Protein AF-0000000072284750 (afdb_homodimer)

Structure (mmCIF, N/CA/C/O backbone):
data_AF-0000000072284750-model_v1
#
loop_
_entity.id
_entity.type
_entity.pdbx_description
1 polymer 'BHLH domain-containing protein'
#
loop_
_atom_site.group_PDB
_atom_site.id
_atom_site.type_symbol
_atom_site.label_atom_id
_atom_site.label_alt_id
_atom_site.label_comp_id
_atom_site.label_asym_id
_atom_site.label_entity_id
_atom_site.label_seq_id
_atom_site.pdbx_PDB_ins_code
_atom_site.Cartn_x
_atom_site.Cartn_y
_atom_site.Cartn_z
_atom_site.occupancy
_atom_site.B_iso_or_equiv
_atom_site.auth_seq_id
_atom_site.auth_comp_id
_atom_site.auth_asym_id
_atom_site.auth_atom_id
_atom_site.pdbx_PDB_model_num
ATOM 1 N N . MET A 1 1 ? -7.336 -16.797 96.688 1 31.73 1 MET A N 1
ATOM 2 C CA . MET A 1 1 ? -8.109 -15.836 95.875 1 31.73 1 MET A CA 1
ATOM 3 C C . MET A 1 1 ? -7.344 -15.414 94.625 1 31.73 1 MET A C 1
ATOM 5 O O . MET A 1 1 ? -6.324 -14.727 94.75 1 31.73 1 MET A O 1
ATOM 9 N N . SER A 1 2 ? -7.297 -16.344 93.688 1 34 2 SER A N 1
ATOM 10 C CA . SER A 1 2 ? -6.656 -16.438 92.375 1 34 2 SER A CA 1
ATOM 11 C C . SER A 1 2 ? -7.098 -15.289 91.5 1 34 2 SER A C 1
ATOM 13 O O . SER A 1 2 ? -8.281 -15.141 91.188 1 34 2 SER A O 1
ATOM 15 N N . ALA A 1 3 ? -6.371 -14.133 91.5 1 36.94 3 ALA A N 1
ATOM 16 C CA . ALA A 1 3 ? -6.531 -12.867 90.75 1 36.94 3 ALA A CA 1
ATOM 17 C C . ALA A 1 3 ? -6.598 -13.094 89.25 1 36.94 3 ALA A C 1
ATOM 19 O O . ALA A 1 3 ? -5.758 -13.797 88.688 1 36.94 3 ALA A O 1
ATOM 20 N N . SER A 1 4 ? -7.844 -13.25 88.75 1 39.28 4 SER A N 1
ATOM 21 C CA . SER A 1 4 ? -8.156 -13.445 87.375 1 39.28 4 SER A CA 1
ATOM 22 C C . SER A 1 4 ? -7.57 -12.32 86.5 1 39.28 4 SER A C 1
ATOM 24 O O . SER A 1 4 ? -7.816 -11.141 86.75 1 39.28 4 SER A O 1
ATOM 26 N N . PRO A 1 5 ? -6.387 -12.508 85.938 1 38.78 5 PRO A N 1
ATOM 27 C CA . PRO A 1 5 ? -5.715 -11.492 85.125 1 38.78 5 PRO A CA 1
ATOM 28 C C . PRO A 1 5 ? -6.613 -10.922 84 1 38.78 5 PRO A C 1
ATOM 30 O O . PRO A 1 5 ? -7.543 -11.594 83.562 1 38.78 5 PRO A O 1
ATOM 33 N N . THR A 1 6 ? -7.082 -9.641 84.125 1 34.97 6 THR A N 1
ATOM 34 C CA . THR A 1 6 ? -7.812 -8.797 83.188 1 34.97 6 THR A CA 1
ATOM 35 C C . THR A 1 6 ? -7.219 -8.898 81.75 1 34.97 6 THR A C 1
ATOM 37 O O . THR A 1 6 ? -6.016 -9.125 81.625 1 34.97 6 THR A O 1
ATOM 40 N N . GLY A 1 7 ? -7.957 -9.406 80.75 1 33.53 7 GLY A N 1
ATOM 41 C CA . GLY A 1 7 ? -7.891 -9.609 79.312 1 33.53 7 GLY A CA 1
ATOM 42 C C . GLY A 1 7 ? -7.391 -8.383 78.562 1 33.53 7 GLY A C 1
ATOM 43 O O . GLY A 1 7 ? -7.812 -7.262 78.875 1 33.53 7 GLY A O 1
ATOM 44 N N . GLU A 1 8 ? -6.145 -8.336 78.125 1 38.19 8 GLU A N 1
ATOM 45 C CA . GLU A 1 8 ? -5.406 -7.383 77.312 1 38.19 8 GLU A CA 1
ATOM 46 C C . GLU A 1 8 ? -6.16 -7.059 76 1 38.19 8 GLU A C 1
ATOM 48 O O . GLU A 1 8 ? -6.566 -7.961 75.312 1 38.19 8 GLU A O 1
ATOM 53 N N . SER A 1 9 ? -7.027 -5.992 76 1 34.12 9 SER A N 1
ATOM 54 C CA . SER A 1 9 ? -7.672 -5.406 74.875 1 34.12 9 SER A CA 1
ATOM 55 C C . SER A 1 9 ? -6.676 -5.176 73.75 1 34.12 9 SER A C 1
ATOM 57 O O . SER A 1 9 ? -5.645 -4.527 73.938 1 34.12 9 SER A O 1
ATOM 59 N N . SER A 1 10 ? -6.559 -6.145 72.812 1 36.12 10 SER A N 1
ATOM 60 C CA . SER A 1 10 ? -5.809 -6.047 71.562 1 36.12 10 SER A CA 1
ATOM 61 C C . SER A 1 10 ? -6.258 -4.84 70.75 1 36.12 10 SER A C 1
ATOM 63 O O . SER A 1 10 ? -7.414 -4.766 70.312 1 36.12 10 SER A O 1
ATOM 65 N N . ALA A 1 11 ? -5.844 -3.59 71.062 1 32 11 ALA A N 1
ATOM 66 C CA . ALA A 1 11 ? -6.047 -2.396 70.25 1 32 11 ALA A CA 1
ATOM 67 C C . ALA A 1 11 ? -5.645 -2.652 68.75 1 32 11 ALA A C 1
ATOM 69 O O . ALA A 1 11 ? -4.535 -3.111 68.5 1 32 11 ALA A O 1
ATOM 70 N N . ASN A 1 12 ? -6.578 -3.146 67.938 1 31.44 12 ASN A N 1
ATOM 71 C CA . ASN A 1 12 ? -6.48 -3.223 66.5 1 31.44 12 ASN A CA 1
ATOM 72 C C . ASN A 1 12 ? -6.062 -1.885 65.875 1 31.44 12 ASN A C 1
ATOM 74 O O . ASN A 1 12 ? -6.816 -0.912 65.938 1 31.44 12 ASN A O 1
ATOM 78 N N . ALA A 1 13 ? -4.809 -1.438 66 1 34.22 13 ALA A N 1
ATOM 79 C CA . ALA A 1 13 ? -4.273 -0.274 65.25 1 34.22 13 ALA A CA 1
ATOM 80 C C . ALA A 1 13 ? -4.609 -0.327 63.781 1 34.22 13 ALA A C 1
ATOM 82 O O . ALA A 1 13 ? -4.34 -1.328 63.125 1 34.22 13 ALA A O 1
ATOM 83 N N . ASN A 1 14 ? -5.785 0.174 63.344 1 32.03 14 ASN A N 1
ATOM 84 C CA . ASN A 1 14 ? -6.078 0.475 61.938 1 32.03 14 ASN A CA 1
ATOM 85 C C . ASN A 1 14 ? -4.863 1.058 61.25 1 32.03 14 ASN A C 1
ATOM 87 O O . ASN A 1 14 ? -4.316 2.076 61.656 1 32.03 14 ASN A O 1
ATOM 91 N N . SER A 1 15 ? -3.977 0.26 60.594 1 41.53 15 SER A N 1
ATOM 92 C CA . SER A 1 15 ? -2.908 0.586 59.656 1 41.53 15 SER A CA 1
ATOM 93 C C . SER A 1 15 ? -3.363 1.63 58.625 1 41.53 15 SER A C 1
ATOM 95 O O . SER A 1 15 ? -4.297 1.391 57.875 1 41.53 15 SER A O 1
ATOM 97 N N . ALA A 1 16 ? -3.404 2.916 59 1 36.72 16 ALA A N 1
ATOM 98 C CA . ALA A 1 16 ? -3.514 3.998 58.031 1 36.72 16 ALA A CA 1
ATOM 99 C C . ALA A 1 16 ? -2.715 3.68 56.75 1 36.72 16 ALA A C 1
ATOM 101 O O . ALA A 1 16 ? -1.545 3.301 56.844 1 36.72 16 ALA A O 1
ATOM 102 N N . ASN A 1 17 ? -3.299 3.057 55.75 1 37.81 17 ASN A N 1
ATOM 103 C CA . ASN A 1 17 ? -2.779 2.977 54.375 1 37.81 17 ASN A CA 1
ATOM 104 C C . ASN A 1 17 ? -1.985 4.227 54 1 37.81 17 ASN A C 1
ATOM 106 O O . ASN A 1 17 ? -2.523 5.336 54.031 1 37.81 17 ASN A O 1
ATOM 110 N N . GLY A 1 18 ? -0.825 4.441 54.438 1 38.88 18 GLY A N 1
ATOM 111 C CA . GLY A 1 18 ? 0.114 5.449 53.969 1 38.88 18 GLY A CA 1
ATOM 112 C C . GLY A 1 18 ? -0.002 5.73 52.469 1 38.88 18 GLY A C 1
ATOM 113 O O . GLY A 1 18 ? 0.252 4.852 51.656 1 38.88 18 GLY A O 1
ATOM 114 N N . ILE A 1 19 ? -1.034 6.461 52 1 45.53 19 ILE A N 1
ATOM 115 C CA . ILE A 1 19 ? -0.92 7.039 50.656 1 45.53 19 ILE A CA 1
ATOM 116 C C . ILE A 1 19 ? 0.529 7.438 50.406 1 45.53 19 ILE A C 1
ATOM 118 O O . ILE A 1 19 ? 1.104 8.242 51.125 1 45.53 19 ILE A O 1
ATOM 122 N N . ASN A 1 20 ? 1.396 6.48 50.188 1 48.91 20 ASN A N 1
ATOM 123 C CA . ASN A 1 20 ? 2.729 6.801 49.688 1 48.91 20 ASN A CA 1
ATOM 124 C C . ASN A 1 20 ? 2.705 8.016 48.75 1 48.91 20 ASN A C 1
ATOM 126 O O . ASN A 1 20 ? 2.092 7.973 47.688 1 48.91 20 ASN A O 1
ATOM 130 N N . PRO A 1 21 ? 2.676 9.164 49.25 1 51.12 21 PRO A N 1
ATOM 131 C CA . PRO A 1 21 ? 2.754 10.375 48.406 1 51.12 21 PRO A CA 1
ATOM 132 C C . PRO A 1 21 ? 3.652 10.195 47.188 1 51.12 21 PRO A C 1
ATOM 134 O O . PRO A 1 21 ? 3.754 11.102 46.375 1 51.12 21 PRO A O 1
ATOM 137 N N . ALA A 1 22 ? 4.602 9.195 47.25 1 52.03 22 ALA A N 1
ATOM 138 C CA . ALA A 1 22 ? 5.602 9.055 46.188 1 52.03 22 ALA A CA 1
ATOM 139 C C . ALA A 1 22 ? 4.938 8.805 44.844 1 52.03 22 ALA A C 1
ATOM 141 O O . ALA A 1 22 ? 5.555 9.008 43.812 1 52.03 22 ALA A O 1
ATOM 142 N N . ASP A 1 23 ? 3.969 7.934 44.875 1 55.25 23 ASP A N 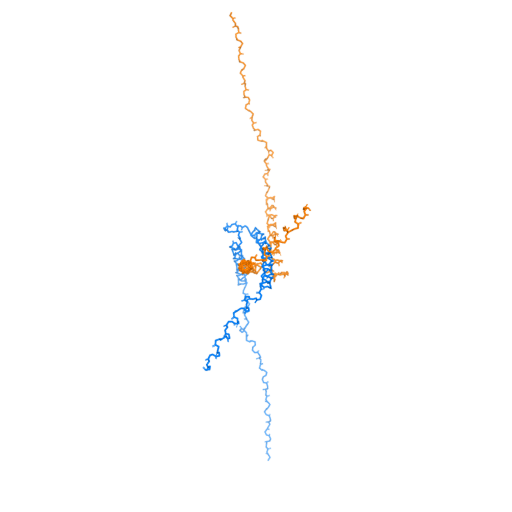1
ATOM 143 C CA . ASP A 1 23 ? 3.438 7.637 43.562 1 55.25 23 ASP A CA 1
ATOM 144 C C . ASP A 1 23 ? 2.752 8.859 42.969 1 55.25 23 ASP A C 1
ATOM 146 O O . ASP A 1 23 ? 1.998 8.742 42 1 55.25 23 ASP A O 1
ATOM 150 N N . GLU A 1 24 ? 2.557 9.883 43.75 1 58.22 24 GLU A N 1
ATOM 151 C CA . GLU A 1 24 ? 1.893 11.078 43.25 1 58.22 24 GLU A CA 1
ATOM 152 C C . GLU A 1 24 ? 2.773 11.812 42.25 1 58.22 24 GLU A C 1
ATOM 154 O O . GLU A 1 24 ? 3.787 12.406 42.594 1 58.22 24 GLU A O 1
ATOM 159 N N . LYS A 1 25 ? 2.967 11.289 41.094 1 66.88 25 LYS A N 1
ATOM 160 C CA . LYS A 1 25 ? 3.736 12.008 40.094 1 66.88 25 LYS A CA 1
ATOM 161 C C . LYS A 1 25 ? 3.43 13.5 40.125 1 66.88 25 LYS A C 1
ATOM 163 O O . LYS A 1 25 ? 2.266 13.906 40.062 1 66.88 25 LYS A O 1
ATOM 168 N N . PRO A 1 26 ? 4.293 14.25 40.719 1 72.19 26 PRO A N 1
ATOM 169 C CA . PRO A 1 26 ? 4.039 15.695 40.75 1 72.19 26 PRO A CA 1
ATOM 170 C C . PRO A 1 26 ? 3.369 16.188 39.469 1 72.19 26 PRO A C 1
ATOM 172 O O . PRO A 1 26 ? 3.604 15.633 38.375 1 72.19 26 PRO A O 1
ATOM 175 N N . ARG A 1 27 ? 2.254 16.938 39.594 1 82.81 27 ARG A N 1
ATOM 176 C CA . ARG A 1 27 ? 1.572 17.562 38.469 1 82.81 27 ARG A CA 1
ATOM 177 C C . ARG A 1 27 ? 2.557 18.328 37.594 1 82.81 27 ARG A C 1
ATOM 179 O O . ARG A 1 27 ? 3.49 18.953 38.094 1 82.81 27 ARG A O 1
ATOM 186 N N . LEU A 1 28 ? 2.645 18.125 36.375 1 87.56 28 LEU A N 1
ATOM 187 C CA . LEU A 1 28 ? 3.51 18.797 35.438 1 87.56 28 LEU A CA 1
ATOM 188 C C . LEU A 1 28 ? 3.281 20.312 35.469 1 87.56 28 LEU A C 1
ATOM 190 O O . LEU A 1 28 ? 2.152 20.766 35.656 1 87.56 28 LEU A O 1
ATOM 194 N N . SER A 1 29 ? 4.324 20.984 35.531 1 92.88 29 SER A N 1
ATOM 195 C CA . SER A 1 29 ? 4.215 22.438 35.344 1 92.88 29 SER A CA 1
ATOM 196 C C . SER A 1 29 ? 3.678 22.797 33.969 1 92.88 29 SER A C 1
ATOM 198 O O . SER A 1 29 ? 3.639 21.938 33.062 1 92.88 29 SER A O 1
ATOM 200 N N . GLU A 1 30 ? 3.219 24.016 33.781 1 93.31 30 GLU A N 1
ATOM 201 C CA . GLU A 1 30 ? 2.725 24.469 32.469 1 93.31 30 GLU A CA 1
ATOM 202 C C . GLU A 1 30 ? 3.812 24.375 31.406 1 93.31 30 GLU A C 1
ATOM 204 O O . GLU A 1 30 ? 3.535 24.031 30.266 1 93.31 30 GLU A O 1
ATOM 209 N N . HIS A 1 31 ? 5.02 24.812 31.859 1 95.62 31 HIS A N 1
ATOM 210 C CA . HIS A 1 31 ? 6.145 24.734 30.922 1 95.62 31 HIS A CA 1
ATOM 211 C C . HIS A 1 31 ? 6.418 23.297 30.5 1 95.62 31 HIS A C 1
ATOM 213 O O . HIS A 1 31 ? 6.668 23.031 29.328 1 95.62 31 HIS A O 1
ATOM 219 N N . GLU A 1 32 ? 6.305 22.391 31.359 1 95.88 32 GLU A N 1
ATOM 220 C CA . GLU A 1 32 ? 6.527 20.969 31.062 1 95.88 32 GLU A CA 1
ATOM 221 C C . GLU A 1 32 ? 5.434 20.422 30.156 1 95.88 32 GLU A C 1
ATOM 223 O O . GLU A 1 32 ? 5.707 19.609 29.266 1 95.88 32 GLU A O 1
ATOM 228 N N . LYS A 1 33 ? 4.258 20.844 30.406 1 96.25 33 LYS A N 1
ATOM 229 C CA . LYS A 1 33 ? 3.137 20.391 29.578 1 96.25 33 LYS A CA 1
ATOM 230 C C . LYS A 1 33 ? 3.299 20.828 28.125 1 96.25 33 LYS A C 1
ATOM 232 O O . LYS A 1 33 ? 3.09 20.031 27.219 1 96.25 33 LYS A O 1
ATOM 237 N N . LYS A 1 34 ? 3.66 22.141 28 1 96.88 34 LYS A N 1
ATOM 238 C CA . LYS A 1 34 ? 3.867 22.672 26.656 1 96.88 34 LYS A CA 1
ATOM 239 C C . LYS A 1 34 ? 4.996 21.938 25.953 1 96.88 34 LYS A C 1
ATOM 241 O O . LYS A 1 34 ? 4.852 21.562 24.781 1 96.88 34 LYS A O 1
ATOM 246 N N . ALA A 1 35 ? 6.074 21.766 26.641 1 97.12 35 ALA A N 1
ATOM 247 C CA . ALA A 1 35 ? 7.223 21.062 26.062 1 97.12 35 ALA A CA 1
ATOM 248 C C . ALA A 1 35 ? 6.852 19.641 25.656 1 97.12 35 ALA A C 1
ATOM 250 O O . ALA A 1 35 ? 7.285 19.156 24.609 1 97.12 35 ALA A O 1
ATOM 251 N N . ASN A 1 36 ? 6.066 18.984 26.422 1 97.38 36 ASN A N 1
ATOM 252 C CA . ASN A 1 36 ? 5.613 17.625 26.125 1 97.38 36 ASN A CA 1
ATOM 253 C C . ASN A 1 36 ? 4.73 17.594 24.875 1 97.38 36 ASN A C 1
ATOM 255 O O . ASN A 1 36 ? 4.852 16.688 24.062 1 97.38 36 ASN A O 1
ATOM 259 N N . HIS A 1 37 ? 3.85 18.531 24.719 1 97.62 37 HIS A N 1
ATOM 260 C CA . HIS A 1 37 ? 2.971 18.609 23.562 1 97.62 37 HIS A CA 1
ATOM 261 C C . HIS A 1 37 ? 3.77 18.766 22.281 1 97.62 37 HIS A C 1
ATOM 263 O O . HIS A 1 37 ? 3.535 18.062 21.297 1 97.62 37 HIS A O 1
ATOM 269 N N . ILE A 1 38 ? 4.715 19.641 22.328 1 98.25 38 ILE A N 1
ATOM 270 C CA . ILE A 1 38 ? 5.535 19.922 21.156 1 98.25 38 ILE A CA 1
ATOM 271 C C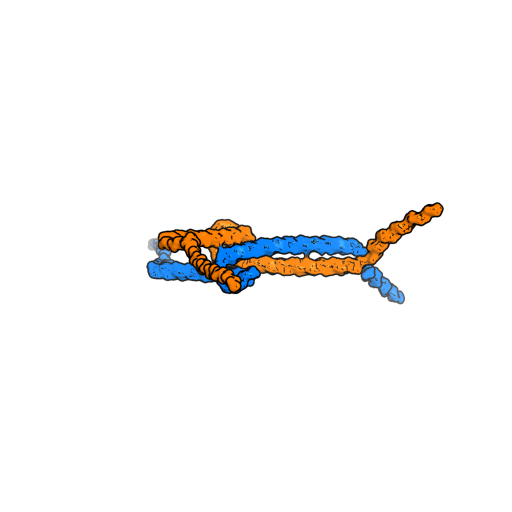 . ILE A 1 38 ? 6.32 18.672 20.766 1 98.25 38 ILE A C 1
ATOM 273 O O . ILE A 1 38 ? 6.371 18.297 19.594 1 98.25 38 ILE A O 1
ATOM 277 N N . ALA A 1 39 ? 6.898 18.094 21.781 1 98.19 39 ALA A N 1
ATOM 278 C CA . ALA A 1 39 ? 7.691 16.891 21.531 1 98.19 39 ALA A CA 1
ATOM 279 C C . ALA A 1 39 ? 6.836 15.789 20.922 1 98.19 39 ALA A C 1
ATOM 281 O O . ALA A 1 39 ? 7.285 15.078 20.031 1 98.19 39 ALA A O 1
ATOM 282 N N . SER A 1 40 ? 5.66 15.625 21.453 1 98.06 40 SER A N 1
ATOM 283 C CA . SER A 1 40 ? 4.746 14.602 20.938 1 98.06 40 SER A CA 1
ATOM 284 C C . SER A 1 40 ? 4.363 14.867 19.5 1 98.06 40 SER A C 1
ATOM 286 O O . SER A 1 40 ? 4.301 13.938 18.688 1 98.06 40 SER A O 1
ATOM 288 N N . GLU A 1 41 ? 4.176 16.062 19.172 1 97.31 41 GLU A N 1
ATOM 289 C CA . GLU A 1 41 ? 3.807 16.422 17.812 1 97.31 41 GLU A CA 1
ATOM 290 C C . GLU A 1 41 ? 4.973 16.219 16.844 1 97.31 41 GLU A C 1
ATOM 292 O O . GLU A 1 41 ? 4.781 15.758 15.719 1 97.31 41 GLU A O 1
ATOM 297 N N . GLN A 1 42 ? 6.086 16.625 17.328 1 98 42 GLN A N 1
ATOM 298 C CA . GLN A 1 42 ? 7.273 16.406 16.516 1 98 42 GLN A CA 1
ATOM 299 C C . GLN A 1 42 ? 7.48 14.922 16.234 1 98 42 GLN A C 1
ATOM 301 O O . GLN A 1 42 ? 7.836 14.531 15.117 1 98 42 GLN A O 1
ATOM 306 N N . LYS A 1 43 ? 7.27 14.117 17.234 1 97.94 43 LYS A N 1
ATOM 307 C CA . LYS A 1 43 ? 7.387 12.672 17.078 1 97.94 43 LYS A CA 1
ATOM 308 C C . LYS A 1 43 ? 6.355 12.141 16.094 1 97.94 43 LYS A C 1
ATOM 310 O O . LYS A 1 43 ? 6.664 11.281 15.258 1 97.94 43 LYS A O 1
ATOM 315 N N . ARG A 1 44 ? 5.184 12.578 16.219 1 96.81 44 ARG A N 1
ATOM 316 C CA . ARG A 1 44 ? 4.117 12.18 15.305 1 96.81 44 ARG A CA 1
ATOM 317 C C . ARG A 1 44 ? 4.457 12.555 13.867 1 96.81 44 ARG A C 1
ATOM 319 O O . ARG A 1 44 ? 4.305 11.742 12.953 1 96.81 44 ARG A O 1
ATOM 326 N N . ARG A 1 45 ? 4.953 13.758 13.609 1 97.94 45 ARG A N 1
ATOM 327 C CA . ARG A 1 45 ? 5.32 14.234 12.273 1 97.94 45 ARG A CA 1
ATOM 328 C C . ARG A 1 45 ? 6.457 13.398 11.688 1 97.94 45 ARG A C 1
ATOM 330 O O . ARG A 1 45 ? 6.457 13.094 10.5 1 97.94 45 ARG A O 1
ATOM 337 N N . LEU A 1 46 ? 7.367 13.102 12.57 1 98 46 LEU A N 1
ATOM 338 C CA . LEU A 1 46 ? 8.492 12.281 12.133 1 98 46 LEU A CA 1
ATOM 339 C C . LEU A 1 46 ? 8.023 10.891 11.703 1 98 46 LEU A C 1
ATOM 341 O O . LEU A 1 46 ? 8.453 10.375 10.672 1 98 46 LEU A O 1
ATOM 345 N N . ALA A 1 47 ? 7.117 10.289 12.484 1 98.06 47 ALA A N 1
ATOM 346 C CA . ALA A 1 47 ? 6.586 8.969 12.164 1 98.06 47 ALA A CA 1
ATOM 347 C C . ALA A 1 47 ? 5.836 8.992 10.828 1 98.06 47 ALA A C 1
ATOM 349 O O . ALA A 1 47 ? 5.945 8.055 10.039 1 98.06 47 ALA A O 1
ATOM 350 N N . ILE A 1 48 ? 5.113 9.945 10.617 1 98.19 48 ILE A N 1
ATOM 351 C CA . ILE A 1 48 ? 4.352 10.102 9.391 1 98.19 48 ILE A CA 1
ATOM 352 C C . ILE A 1 48 ? 5.309 10.25 8.203 1 98.19 48 ILE A C 1
ATOM 354 O O . ILE A 1 48 ? 5.137 9.594 7.176 1 98.19 48 ILE A O 1
ATOM 358 N N . ARG A 1 49 ? 6.309 11.109 8.406 1 96.88 49 ARG A N 1
ATOM 359 C CA . ARG A 1 49 ? 7.309 11.281 7.359 1 96.88 49 ARG A CA 1
ATOM 360 C C . ARG A 1 49 ? 7.977 9.961 7.012 1 96.88 49 ARG A C 1
ATOM 362 O O . ARG A 1 49 ? 8.141 9.633 5.832 1 96.88 49 ARG A O 1
ATOM 369 N N . GLU A 1 50 ? 8.312 9.266 7.977 1 97.12 50 GLU A N 1
ATOM 370 C CA . GLU A 1 50 ? 8.938 7.961 7.766 1 97.12 50 GLU A CA 1
ATOM 371 C C . GLU A 1 50 ? 8.008 7.02 7.008 1 97.12 50 GLU A C 1
ATOM 373 O O . GLU A 1 50 ? 8.453 6.258 6.148 1 97.12 50 GLU A O 1
ATOM 378 N N . GLY A 1 51 ? 6.758 7.066 7.363 1 97.75 51 GLY A N 1
ATOM 379 C CA . GLY A 1 51 ? 5.781 6.266 6.648 1 97.75 51 GLY A CA 1
ATOM 380 C C . GLY A 1 51 ? 5.715 6.586 5.168 1 97.75 51 GLY A C 1
ATOM 381 O O . GLY A 1 51 ? 5.734 5.68 4.328 1 97.75 51 GLY A O 1
ATOM 382 N N . PHE A 1 52 ? 5.785 7.789 4.871 1 97.44 52 PHE A N 1
ATOM 383 C CA . PHE A 1 52 ? 5.75 8.203 3.475 1 97.44 52 PHE A CA 1
ATOM 384 C C . PHE A 1 52 ? 7.035 7.809 2.76 1 97.44 52 PHE A C 1
ATOM 386 O O . PHE A 1 52 ? 7.012 7.41 1.595 1 97.44 52 PHE A O 1
ATOM 393 N N . ASP A 1 53 ? 8.102 7.941 3.408 1 96.75 53 ASP A N 1
ATOM 394 C CA . ASP A 1 53 ? 9.383 7.547 2.822 1 96.75 53 ASP A CA 1
ATOM 395 C C . ASP A 1 53 ? 9.391 6.059 2.479 1 96.75 53 ASP A C 1
ATOM 397 O O . ASP A 1 53 ? 9.844 5.672 1.4 1 96.75 53 ASP A O 1
ATOM 401 N N . ARG A 1 54 ? 8.891 5.297 3.34 1 97.06 54 ARG A N 1
ATOM 402 C CA . ARG A 1 54 ? 8.844 3.857 3.105 1 97.06 54 ARG A CA 1
ATOM 403 C C . ARG A 1 54 ? 7.918 3.52 1.943 1 97.06 54 ARG A C 1
ATOM 405 O O . ARG A 1 54 ? 8.234 2.654 1.123 1 97.06 54 ARG A O 1
ATOM 412 N N . LEU A 1 55 ? 6.812 4.234 1.894 1 97.5 55 LEU A N 1
ATOM 413 C CA . LEU A 1 55 ? 5.914 4.027 0.764 1 97.5 55 LEU A CA 1
ATOM 414 C C . LEU A 1 55 ? 6.598 4.391 -0.55 1 97.5 55 LEU A C 1
ATOM 416 O O . LEU A 1 55 ? 6.457 3.68 -1.547 1 97.5 55 LEU A O 1
ATOM 420 N N . ALA A 1 56 ? 7.336 5.445 -0.5 1 96.31 56 ALA A N 1
ATOM 421 C CA . ALA A 1 56 ? 8.008 5.91 -1.71 1 96.31 56 ALA A CA 1
ATOM 422 C C . ALA A 1 56 ? 9.07 4.91 -2.17 1 96.31 56 ALA A C 1
ATOM 424 O O . ALA A 1 56 ? 9.352 4.805 -3.365 1 96.31 56 ALA A O 1
ATOM 425 N N . GLU A 1 57 ? 9.578 4.145 -1.28 1 95 57 GLU A N 1
ATOM 426 C CA . GLU A 1 57 ? 10.57 3.123 -1.602 1 95 57 GLU A CA 1
ATOM 427 C C . GLU A 1 57 ? 9.914 1.885 -2.201 1 95 57 GLU A C 1
ATOM 429 O O . GLU A 1 57 ? 10.516 1.194 -3.027 1 95 57 GLU A O 1
ATOM 434 N N . LEU A 1 58 ? 8.727 1.636 -1.79 1 96 58 LEU A N 1
ATOM 435 C CA . LEU A 1 58 ? 8.07 0.381 -2.141 1 96 58 LEU A CA 1
ATOM 436 C C . LEU A 1 58 ? 7.27 0.527 -3.43 1 96 58 LEU A C 1
ATOM 438 O O . LEU A 1 58 ? 7.121 -0.435 -4.188 1 96 58 LEU A O 1
ATOM 442 N N . VAL A 1 59 ? 6.77 1.742 -3.611 1 96.88 59 VAL A N 1
ATOM 443 C CA . VAL A 1 59 ? 5.855 1.947 -4.73 1 96.88 59 VAL A CA 1
ATOM 444 C C . VAL A 1 59 ? 6.637 2.408 -5.957 1 96.88 59 VAL A C 1
ATOM 446 O O . VAL A 1 59 ? 7.305 3.445 -5.926 1 96.88 59 VAL A O 1
ATOM 449 N N . PRO A 1 60 ? 6.484 1.589 -6.965 1 95.38 60 PRO A N 1
ATOM 450 C CA . PRO A 1 60 ? 7.203 1.968 -8.18 1 95.38 60 PRO A CA 1
ATOM 451 C C . PRO A 1 60 ? 6.793 3.342 -8.711 1 95.38 60 PRO A C 1
ATOM 453 O O . PRO A 1 60 ? 5.609 3.68 -8.703 1 95.38 60 PRO A O 1
ATOM 456 N N . GLY A 1 61 ? 7.719 4.062 -9.109 1 92.88 61 GLY A N 1
ATOM 457 C CA . GLY A 1 61 ? 7.461 5.367 -9.695 1 92.88 61 GLY A CA 1
ATOM 458 C C . GLY A 1 61 ? 7.496 6.492 -8.68 1 92.88 61 GLY A C 1
ATOM 459 O O . GLY A 1 61 ? 7.332 7.664 -9.031 1 92.88 61 GLY A O 1
ATOM 460 N N . LEU A 1 62 ? 7.594 6.141 -7.5 1 95 62 LEU A N 1
ATOM 461 C CA . LEU A 1 62 ? 7.566 7.156 -6.453 1 95 62 LEU A CA 1
ATOM 462 C C . LEU A 1 62 ? 8.977 7.426 -5.926 1 95 62 LEU A C 1
ATOM 464 O O . LEU A 1 62 ? 9.164 8.305 -5.082 1 95 62 LEU A O 1
ATOM 468 N N . GLU A 1 63 ? 9.789 6.652 -6.625 1 84.38 63 GLU A N 1
ATOM 469 C CA . GLU A 1 63 ? 11.164 6.809 -6.141 1 84.38 63 GLU A CA 1
ATOM 470 C C . GLU A 1 63 ? 11.656 8.234 -6.344 1 84.38 63 GLU A C 1
ATOM 472 O O . GLU A 1 63 ? 11.312 8.883 -7.336 1 84.38 63 GLU A O 1
ATOM 477 N N . GLY A 1 64 ? 12.367 8.648 -5.562 1 74.25 64 GLY A N 1
ATOM 478 C CA . GLY A 1 64 ? 12.938 9.984 -5.645 1 74.25 64 GLY A CA 1
ATOM 479 C C . GLY A 1 64 ? 12.258 10.984 -4.727 1 74.25 64 GLY A C 1
ATOM 480 O O . GLY A 1 64 ? 11.188 10.703 -4.184 1 74.25 64 GLY A O 1
ATOM 481 N N . GLN A 1 65 ? 12.961 12.164 -4.422 1 68.62 65 GLN A N 1
ATOM 482 C CA . GLN A 1 65 ? 12.547 13.195 -3.475 1 68.62 65 GLN A CA 1
ATOM 483 C C . GLN A 1 65 ? 11.586 14.188 -4.129 1 68.62 65 GLN A C 1
ATOM 485 O O . GLN A 1 65 ? 11.719 14.5 -5.312 1 68.62 65 GLN A O 1
ATOM 490 N N . GLY A 1 66 ? 10.406 14.477 -3.396 1 76.31 66 GLY A N 1
ATOM 491 C CA . GLY A 1 66 ? 9.703 15.703 -3.77 1 76.31 66 GLY A CA 1
ATOM 492 C C . GLY A 1 66 ? 8.297 15.453 -4.27 1 76.31 66 GLY A C 1
ATOM 493 O O . GLY A 1 66 ? 7.766 16.234 -5.055 1 76.31 66 GLY A O 1
ATOM 494 N N . ARG A 1 67 ? 7.738 14.328 -3.908 1 86.19 67 ARG A N 1
ATOM 495 C CA . ARG A 1 67 ? 6.324 14.188 -4.25 1 86.19 67 ARG A CA 1
ATOM 496 C C . ARG A 1 67 ? 5.434 14.609 -3.09 1 86.19 67 ARG A C 1
ATOM 498 O O . ARG A 1 67 ? 5.809 14.453 -1.925 1 86.19 67 ARG A O 1
ATOM 505 N N . SER A 1 68 ? 4.324 15.156 -3.543 1 94.81 68 SER A N 1
ATOM 506 C CA . SER A 1 68 ? 3.387 15.555 -2.498 1 94.81 68 SER A CA 1
ATOM 507 C C . SER A 1 68 ? 2.775 14.344 -1.812 1 94.81 68 SER A C 1
ATOM 509 O O . SER A 1 68 ? 2.699 13.258 -2.402 1 94.81 68 SER A O 1
ATOM 511 N N . GLU A 1 69 ? 2.338 14.5 -0.692 1 96.81 69 GLU A N 1
ATOM 512 C CA . GLU A 1 69 ? 1.692 13.461 0.108 1 96.81 69 GLU A CA 1
ATOM 513 C C . GLU A 1 69 ? 0.452 12.914 -0.593 1 96.81 69 GLU A C 1
ATOM 515 O O . GLU A 1 69 ? 0.217 11.711 -0.597 1 96.81 69 GLU A O 1
ATOM 520 N N . SER A 1 70 ? -0.309 13.82 -1.136 1 96.88 70 SER A N 1
ATOM 521 C CA . SER A 1 70 ? -1.534 13.398 -1.809 1 96.88 70 SER A CA 1
ATOM 522 C C . SER A 1 70 ? -1.229 12.5 -3.002 1 96.88 70 SER A C 1
ATOM 524 O O . SER A 1 70 ? -1.921 11.508 -3.232 1 96.88 70 SER A O 1
ATOM 526 N N . VAL A 1 71 ? -0.2 12.828 -3.721 1 96 71 VAL A N 1
ATOM 527 C CA . VAL A 1 71 ? 0.202 12.047 -4.887 1 96 71 VAL A CA 1
ATOM 528 C C . VAL A 1 71 ? 0.702 10.672 -4.441 1 96 71 VAL A C 1
ATOM 530 O O . VAL A 1 71 ? 0.34 9.656 -5.031 1 96 71 VAL A O 1
ATOM 533 N N . VAL A 1 72 ? 1.487 10.617 -3.393 1 97.88 72 VAL A N 1
ATOM 534 C CA . VAL A 1 72 ? 2.014 9.359 -2.875 1 97.88 72 VAL A CA 1
ATOM 535 C C . VAL A 1 72 ? 0.862 8.461 -2.438 1 97.88 72 VAL A C 1
ATOM 537 O O . VAL A 1 72 ? 0.839 7.27 -2.762 1 97.88 72 VAL A O 1
ATOM 540 N N . LEU A 1 73 ? -0.058 9.047 -1.771 1 98.25 73 LEU A N 1
ATOM 541 C CA . LEU A 1 73 ? -1.21 8.281 -1.308 1 98.25 73 LEU A CA 1
ATOM 542 C C . LEU A 1 73 ? -2.004 7.727 -2.486 1 98.25 73 LEU A C 1
ATOM 544 O O . LEU A 1 73 ? -2.359 6.547 -2.5 1 98.25 73 LEU A O 1
ATOM 548 N N . LYS A 1 74 ? -2.25 8.555 -3.453 1 97.81 74 LYS A N 1
ATOM 549 C CA . LYS A 1 74 ? -3.016 8.125 -4.617 1 97.81 74 LYS A CA 1
ATOM 550 C C . LYS A 1 74 ? -2.301 6.996 -5.359 1 97.81 74 LYS A C 1
ATOM 552 O O . LYS A 1 74 ? -2.914 5.984 -5.699 1 97.81 74 LYS A O 1
ATOM 557 N N . LYS A 1 75 ? -1.048 7.184 -5.578 1 98 75 LYS A N 1
ATOM 558 C CA . LYS A 1 75 ? -0.276 6.168 -6.285 1 98 75 LYS A CA 1
ATOM 559 C C . LYS A 1 75 ? -0.2 4.875 -5.473 1 98 75 LYS A C 1
ATOM 561 O O . LYS A 1 75 ? -0.2 3.779 -6.039 1 98 75 LYS A O 1
ATOM 566 N N . THR A 1 76 ? -0.118 5.008 -4.223 1 98.56 76 THR A N 1
ATOM 567 C CA . THR A 1 76 ? -0.087 3.836 -3.357 1 98.56 76 THR A CA 1
ATOM 568 C C . THR A 1 76 ? -1.396 3.057 -3.455 1 98.56 76 THR A C 1
ATOM 570 O O . THR A 1 76 ? -1.386 1.831 -3.59 1 98.56 76 THR A O 1
ATOM 573 N N . VAL A 1 77 ? -2.475 3.729 -3.389 1 98.69 77 VAL A N 1
ATOM 574 C CA . VAL A 1 77 ? -3.785 3.1 -3.518 1 98.69 77 VAL A CA 1
ATOM 575 C C . VAL A 1 77 ? -3.875 2.357 -4.848 1 98.69 77 VAL A C 1
ATOM 577 O O . VAL A 1 77 ? -4.277 1.192 -4.891 1 98.69 77 VAL A O 1
ATOM 580 N N . ASP A 1 78 ? -3.469 2.994 -5.863 1 98.44 78 ASP A N 1
ATOM 581 C CA . ASP A 1 78 ? -3.48 2.383 -7.188 1 98.44 78 ASP A CA 1
ATOM 582 C C . ASP A 1 78 ? -2.596 1.138 -7.227 1 98.44 78 ASP A C 1
ATOM 584 O O . ASP A 1 78 ? -2.986 0.109 -7.781 1 98.44 78 ASP A O 1
ATOM 588 N N . TYR A 1 79 ? -1.464 1.288 -6.672 1 98.31 79 TYR A N 1
ATOM 589 C CA . TYR A 1 79 ? -0.504 0.19 -6.656 1 98.31 79 TYR A CA 1
ATOM 590 C C . TYR A 1 79 ? -1.068 -1.016 -5.914 1 98.31 79 TYR A C 1
ATOM 592 O O . TYR A 1 79 ? -0.946 -2.152 -6.379 1 98.31 79 TYR A O 1
ATOM 600 N N . ILE A 1 80 ? -1.68 -0.789 -4.828 1 98.44 80 ILE A N 1
ATOM 601 C CA . ILE A 1 80 ? -2.256 -1.881 -4.055 1 98.44 80 ILE A CA 1
ATOM 602 C C . ILE A 1 80 ? -3.35 -2.572 -4.867 1 98.44 80 ILE A C 1
ATOM 604 O O . ILE A 1 80 ? -3.42 -3.803 -4.902 1 98.44 80 ILE A O 1
ATOM 608 N N . ARG A 1 81 ? -4.148 -1.802 -5.547 1 98 81 ARG A N 1
ATOM 609 C CA . ARG A 1 81 ? -5.211 -2.377 -6.367 1 98 81 ARG A CA 1
ATOM 610 C C . ARG A 1 81 ? -4.633 -3.24 -7.484 1 98 81 ARG A C 1
ATOM 612 O O . ARG A 1 81 ? -5.129 -4.34 -7.746 1 98 81 ARG A O 1
ATOM 619 N N . ILE A 1 82 ? -3.619 -2.742 -8.094 1 96.75 82 ILE A N 1
ATOM 620 C CA . ILE A 1 82 ? -2.951 -3.496 -9.148 1 96.75 82 ILE A CA 1
ATOM 621 C C . ILE A 1 82 ? -2.379 -4.789 -8.578 1 96.75 82 ILE A C 1
ATOM 623 O O . ILE A 1 82 ? -2.521 -5.859 -9.18 1 96.75 82 ILE A O 1
ATOM 627 N N . GLN A 1 83 ? -1.747 -4.703 -7.484 1 96.38 83 GLN A N 1
ATOM 628 C CA . GLN A 1 83 ? -1.154 -5.875 -6.848 1 96.38 83 GLN A CA 1
ATOM 629 C C . GLN A 1 83 ? -2.217 -6.922 -6.52 1 96.38 83 GLN A C 1
ATOM 631 O O . GLN A 1 83 ? -1.992 -8.117 -6.695 1 96.38 83 GLN A O 1
ATOM 636 N N . LEU A 1 84 ? -3.33 -6.449 -6.043 1 96.31 84 LEU A N 1
ATOM 637 C CA . LEU A 1 84 ? -4.41 -7.367 -5.703 1 96.31 84 LEU A CA 1
ATOM 638 C C . LEU A 1 84 ? -4.93 -8.078 -6.949 1 96.31 84 LEU A C 1
ATOM 640 O O . LEU A 1 84 ? -5.18 -9.289 -6.918 1 96.31 84 LEU A O 1
ATOM 644 N N . GLU A 1 85 ? -5.035 -7.398 -7.973 1 96.25 85 GLU A N 1
ATOM 645 C CA . GLU A 1 85 ? -5.484 -7.992 -9.227 1 96.25 85 GLU A CA 1
ATOM 646 C C . GLU A 1 85 ? -4.461 -8.984 -9.773 1 96.25 85 GLU A C 1
ATOM 648 O O . GLU A 1 85 ? -4.82 -10.07 -10.227 1 96.25 85 GLU A O 1
ATOM 653 N N . GLU A 1 86 ? -3.236 -8.562 -9.688 1 94.19 86 GLU A N 1
ATOM 654 C CA . GLU A 1 86 ? -2.176 -9.453 -10.156 1 94.19 86 GLU A CA 1
ATOM 655 C C . GLU A 1 86 ? -2.131 -10.734 -9.328 1 94.19 86 GLU A C 1
ATOM 657 O O . GLU A 1 86 ? -1.946 -11.828 -9.883 1 94.19 86 GLU A O 1
ATOM 662 N N . ARG A 1 87 ? -2.279 -10.594 -8.117 1 96 87 ARG A N 1
ATOM 663 C CA . ARG A 1 87 ? -2.285 -11.766 -7.25 1 96 87 ARG A CA 1
ATOM 664 C C . ARG A 1 87 ? -3.449 -12.695 -7.59 1 96 87 ARG A C 1
ATOM 666 O O . ARG A 1 87 ? -3.289 -13.914 -7.617 1 96 87 ARG A O 1
ATOM 673 N N . ARG A 1 88 ? -4.547 -12.133 -7.809 1 95.75 88 ARG A N 1
ATOM 674 C CA . ARG A 1 88 ? -5.715 -12.93 -8.172 1 95.75 88 ARG A CA 1
ATOM 675 C C . ARG A 1 88 ? -5.469 -13.703 -9.469 1 95.75 88 ARG A C 1
ATOM 677 O O . ARG A 1 88 ? -5.766 -14.898 -9.547 1 95.75 88 ARG A O 1
ATOM 684 N N . MET A 1 89 ? -4.906 -13.086 -10.422 1 96.06 89 MET A N 1
ATOM 685 C CA . MET A 1 89 ? -4.629 -13.719 -11.703 1 96.06 89 MET A CA 1
ATOM 686 C C . MET A 1 89 ? -3.617 -14.852 -11.547 1 96.06 89 MET A C 1
ATOM 688 O O . MET A 1 89 ? -3.789 -15.93 -12.125 1 96.06 89 MET A O 1
ATOM 692 N N . LEU A 1 90 ? -2.6 -14.609 -10.789 1 96.06 90 LEU A N 1
ATOM 693 C CA . LEU A 1 90 ? -1.57 -15.617 -10.555 1 96.06 90 LEU A CA 1
ATOM 694 C C . LEU A 1 90 ? -2.143 -16.812 -9.812 1 96.06 90 LEU A C 1
ATOM 696 O O . LEU A 1 90 ? -1.79 -17.953 -10.102 1 96.06 90 LEU A O 1
ATOM 700 N N . ALA A 1 91 ? -2.984 -16.531 -8.906 1 96.56 91 ALA A N 1
ATOM 701 C CA . ALA A 1 91 ? -3.617 -17.609 -8.141 1 96.56 91 ALA A CA 1
ATOM 702 C C . ALA A 1 91 ? -4.496 -18.484 -9.039 1 96.56 91 ALA A C 1
ATOM 704 O O . ALA A 1 91 ? -4.484 -19.703 -8.93 1 96.56 91 ALA A O 1
ATOM 705 N N . GLU A 1 92 ? -5.191 -17.875 -9.891 1 96.94 92 GLU A N 1
ATOM 706 C CA . GLU A 1 92 ? -6.023 -18.594 -10.836 1 96.94 92 GLU A CA 1
ATOM 707 C C . GLU A 1 92 ? -5.176 -19.453 -11.781 1 96.94 92 GLU A C 1
ATOM 709 O O . GLU A 1 92 ? -5.523 -20.594 -12.078 1 96.94 92 GLU A O 1
ATOM 714 N N . GLU A 1 93 ? -4.141 -18.875 -12.18 1 95.88 93 GLU A N 1
ATOM 715 C CA . GLU A 1 93 ? -3.223 -19.609 -13.047 1 95.88 93 GLU A CA 1
ATOM 716 C C . GLU A 1 93 ? -2.654 -20.844 -12.344 1 95.88 93 GLU A C 1
ATOM 718 O O . GLU A 1 93 ? -2.633 -21.938 -12.914 1 95.88 93 GLU A O 1
ATOM 723 N N . ALA A 1 94 ? -2.223 -20.656 -11.164 1 96.44 94 ALA A N 1
ATOM 724 C CA . ALA A 1 94 ? -1.657 -21.766 -10.391 1 96.44 94 ALA A CA 1
ATOM 725 C C . ALA A 1 94 ? -2.695 -22.859 -10.156 1 96.44 94 ALA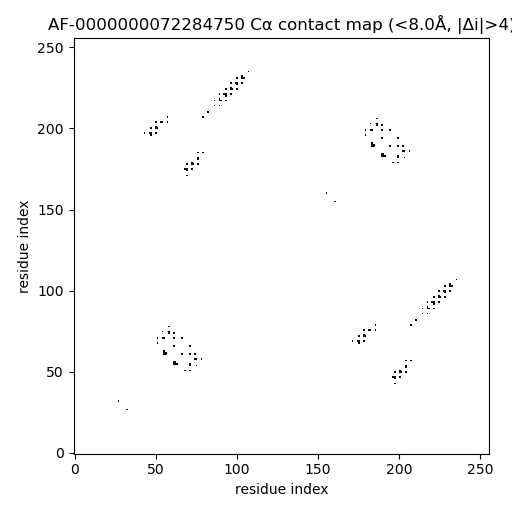 A C 1
ATOM 727 O O . ALA A 1 94 ? -2.387 -24.047 -10.258 1 96.44 94 ALA A O 1
ATOM 728 N N . GLU A 1 95 ? -3.842 -22.391 -9.844 1 96.88 95 GLU A N 1
ATOM 729 C CA . GLU A 1 95 ? -4.922 -23.359 -9.648 1 96.88 95 GLU A CA 1
ATOM 730 C C . GLU A 1 95 ? -5.203 -24.141 -10.93 1 96.88 95 GLU A C 1
ATOM 732 O O . GLU A 1 95 ? -5.375 -25.359 -10.891 1 96.88 95 GLU A O 1
ATOM 737 N N . GLY A 1 96 ? -5.23 -23.5 -12.039 1 97.12 96 GLY A N 1
ATOM 738 C CA . GLY A 1 96 ? -5.445 -24.156 -13.328 1 97.12 96 GLY A CA 1
ATOM 739 C C . GLY A 1 96 ? -4.359 -25.156 -13.672 1 97.12 96 GLY A C 1
ATOM 740 O O . GLY A 1 96 ? -4.652 -26.266 -14.125 1 97.12 96 GLY A O 1
ATOM 741 N N . LEU A 1 97 ? -3.195 -24.781 -13.398 1 96.31 97 LEU A N 1
ATOM 742 C CA . LEU A 1 97 ? -2.072 -25.688 -13.656 1 96.31 97 LEU A CA 1
ATOM 743 C C . LEU A 1 97 ? -2.123 -26.891 -12.734 1 96.31 97 LEU A C 1
ATOM 745 O O . LEU A 1 97 ? -1.772 -28 -13.141 1 96.31 97 LEU A O 1
ATOM 749 N N . GLY A 1 98 ? -2.494 -26.594 -11.562 1 95.81 98 GLY A N 1
ATOM 750 C CA . GLY A 1 98 ? -2.652 -27.688 -10.633 1 95.81 98 GLY A CA 1
ATOM 751 C C . GLY A 1 98 ? -3.668 -28.719 -11.086 1 95.81 98 GLY A C 1
ATOM 752 O O . GLY A 1 98 ? -3.445 -29.922 -10.953 1 95.81 98 GLY A O 1
ATOM 753 N N . VAL A 1 99 ? -4.703 -28.312 -11.648 1 96.38 99 VAL A N 1
ATOM 754 C CA . VAL A 1 99 ? -5.742 -29.188 -12.18 1 96.38 99 VAL A CA 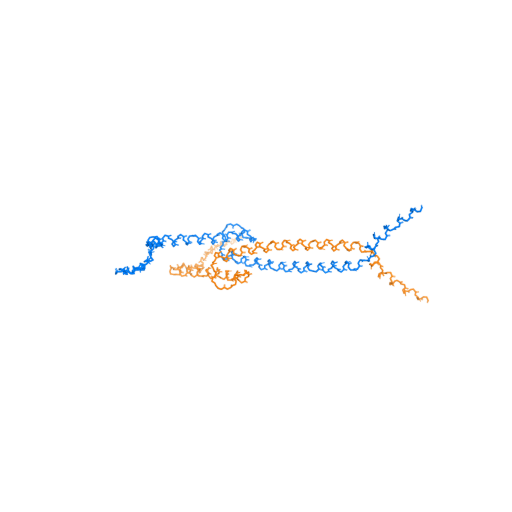1
ATOM 755 C C . VAL A 1 99 ? -5.188 -29.984 -13.359 1 96.38 99 VAL A C 1
ATOM 757 O O . VAL A 1 99 ? -5.406 -31.203 -13.453 1 96.38 99 VAL A O 1
ATOM 760 N N . VAL A 1 100 ? -4.43 -29.344 -14.102 1 94.81 100 VAL A N 1
ATOM 761 C CA . VAL A 1 100 ? -3.846 -29.984 -15.281 1 94.81 100 VAL A CA 1
ATOM 762 C C . VAL A 1 100 ? -2.857 -31.062 -14.844 1 94.81 100 VAL A C 1
ATOM 764 O O . VAL A 1 100 ? -2.834 -32.156 -15.406 1 94.81 100 VAL A O 1
ATOM 767 N N . VAL A 1 101 ? -2.111 -30.719 -13.875 1 94.75 101 VAL A N 1
ATOM 768 C CA . VAL A 1 101 ? -1.139 -31.688 -13.359 1 94.75 101 VAL A CA 1
ATOM 769 C C . VAL A 1 101 ? -1.86 -32.906 -12.828 1 94.75 101 VAL A C 1
ATOM 771 O O . VAL A 1 101 ? -1.457 -34.062 -13.102 1 94.75 101 VAL A O 1
ATOM 774 N N . GLU A 1 102 ? -2.885 -32.75 -12.164 1 94.25 102 GLU A N 1
ATOM 775 C CA . GLU A 1 102 ? -3.648 -33.844 -11.617 1 94.25 102 GLU A CA 1
ATOM 776 C C . GLU A 1 102 ? -4.27 -34.688 -12.727 1 94.25 102 GLU A C 1
ATOM 778 O O . GLU A 1 102 ? -4.277 -35.938 -12.656 1 94.25 102 GLU A O 1
ATOM 783 N N . GLU A 1 103 ? -4.688 -34.125 -13.766 1 92.81 103 GLU A N 1
ATOM 784 C CA . GLU A 1 103 ? -5.281 -34.812 -14.906 1 92.81 103 GLU A CA 1
ATOM 785 C C . GLU A 1 103 ? -4.23 -35.625 -15.672 1 92.81 103 GLU A C 1
ATOM 787 O O . GLU A 1 103 ? -4.461 -36.781 -16.031 1 92.81 103 GLU A O 1
ATOM 792 N N . LEU A 1 104 ? -3.104 -35.094 -15.758 1 91.81 104 LEU A N 1
ATOM 793 C CA . LEU A 1 104 ? -2.031 -35.75 -16.484 1 91.81 104 LEU A CA 1
ATOM 794 C C . LEU A 1 104 ? -1.494 -36.938 -15.688 1 91.81 104 LEU A C 1
ATOM 796 O O . LEU A 1 104 ? -1.143 -37.969 -16.266 1 91.81 104 LEU A O 1
ATOM 800 N N . LYS A 1 105 ? -1.518 -36.812 -14.492 1 90.5 105 LYS A N 1
ATOM 801 C CA . LYS A 1 105 ? -1.065 -37.938 -13.641 1 90.5 105 LYS A CA 1
ATOM 802 C C . LYS A 1 105 ? -2.078 -39.062 -13.633 1 90.5 105 LYS A C 1
ATOM 804 O O . LYS A 1 105 ? -1.699 -40.25 -13.594 1 90.5 105 LYS A O 1
ATOM 809 N N . ARG A 1 106 ? -3.307 -38.75 -13.789 1 90 106 ARG A N 1
ATOM 810 C CA . ARG A 1 106 ? -4.363 -39.75 -13.797 1 90 106 ARG A CA 1
ATOM 811 C C . ARG A 1 106 ? -4.383 -40.5 -15.109 1 90 106 ARG A C 1
ATOM 813 O O . ARG A 1 106 ? -4.672 -41.719 -15.133 1 90 106 ARG A O 1
ATOM 820 N N . GLU A 1 107 ? -4.012 -39.969 -16.188 1 80.62 107 GLU A N 1
ATOM 821 C CA . GLU A 1 107 ? -4.043 -40.594 -17.516 1 80.62 107 GLU A CA 1
ATOM 822 C C . GLU A 1 107 ? -2.734 -41.312 -17.828 1 80.62 107 GLU A C 1
ATOM 824 O O . GLU A 1 107 ? -2.654 -42.062 -18.781 1 80.62 107 GLU A O 1
ATOM 829 N N . ALA A 1 108 ? -1.688 -41.094 -17.172 1 72.31 108 ALA A N 1
ATOM 830 C CA . ALA A 1 108 ? -0.422 -41.781 -17.422 1 72.31 108 ALA A CA 1
ATOM 831 C C . ALA A 1 108 ? -0.523 -43.25 -17.047 1 72.31 108 ALA A C 1
ATOM 833 O O . ALA A 1 108 ? -1.131 -43.625 -16.031 1 72.31 108 ALA A O 1
ATOM 834 N N . PRO A 1 109 ? -0.506 -44.281 -18.062 1 59.31 109 PRO A N 1
ATOM 835 C CA . PRO A 1 109 ? -0.687 -45.719 -17.875 1 59.31 109 PRO A CA 1
ATOM 836 C C . PRO A 1 109 ? -0.026 -46.219 -16.594 1 59.31 109 PRO A C 1
ATOM 838 O O . PRO A 1 109 ? 1.024 -45.719 -16.188 1 59.31 109 PRO A O 1
ATOM 841 N N . GLU A 1 110 ? -0.824 -46.656 -15.641 1 54.34 110 GLU A N 1
ATOM 842 C CA . GLU A 1 110 ? -0.388 -47.375 -14.445 1 54.34 110 GLU A CA 1
ATOM 843 C C . GLU A 1 110 ? 0.868 -48.219 -14.727 1 54.34 110 GLU A C 1
ATOM 845 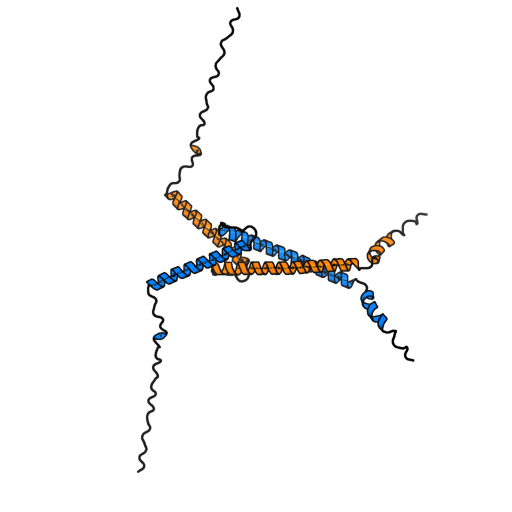O O . GLU A 1 110 ? 1.492 -48.719 -13.797 1 54.34 110 GLU A O 1
ATOM 850 N N . ALA A 1 111 ? 1.158 -48.719 -15.906 1 49.69 111 ALA A N 1
ATOM 851 C CA . ALA A 1 111 ? 2.279 -49.625 -16.172 1 49.69 111 ALA A CA 1
ATOM 852 C C . ALA A 1 111 ? 3.607 -48.969 -15.805 1 49.69 111 ALA A C 1
ATOM 854 O O . ALA A 1 111 ? 4.621 -49.656 -15.641 1 49.69 111 ALA A O 1
ATOM 855 N N . ALA A 1 112 ? 3.689 -47.75 -15.82 1 47.53 112 ALA A N 1
ATOM 856 C CA . ALA A 1 112 ? 5.004 -47.219 -15.477 1 47.53 112 ALA A CA 1
ATOM 857 C C . ALA A 1 112 ? 5.25 -47.281 -13.969 1 47.53 112 ALA A C 1
ATOM 859 O O . ALA A 1 112 ? 6.395 -47.406 -13.523 1 47.53 112 ALA A O 1
ATOM 860 N N . THR A 1 113 ? 4.293 -47.156 -13.195 1 48.56 113 THR A N 1
ATOM 861 C CA . THR A 1 113 ? 4.562 -47.406 -11.781 1 48.56 113 THR A CA 1
ATOM 862 C C . THR A 1 113 ? 4.531 -48.906 -11.484 1 48.56 113 THR A C 1
ATOM 864 O O . THR A 1 113 ? 5.027 -49.344 -10.445 1 48.56 113 THR A O 1
ATOM 867 N N . ALA A 1 114 ? 3.809 -49.688 -12.125 1 45.22 114 ALA A N 1
ATOM 868 C CA . ALA A 1 114 ? 3.713 -51.125 -11.844 1 45.22 114 ALA A CA 1
ATOM 869 C C . ALA A 1 114 ? 4.945 -51.844 -12.352 1 45.22 114 ALA A C 1
ATOM 871 O O . ALA A 1 114 ? 5.172 -53 -11.992 1 45.22 114 ALA A O 1
ATOM 872 N N . GLY A 1 115 ? 5.605 -51.375 -13.281 1 41.72 115 GLY A N 1
ATOM 873 C CA . GLY A 1 115 ? 6.711 -52.156 -13.828 1 41.72 115 GLY A CA 1
ATOM 874 C C . GLY A 1 115 ? 7.891 -52.25 -12.883 1 41.72 115 GLY A C 1
ATOM 875 O O . GLY A 1 115 ? 8.875 -52.938 -13.188 1 41.72 115 GLY A O 1
ATOM 876 N N . LEU A 1 116 ? 8.125 -51.344 -11.984 1 45.47 116 LEU A N 1
ATOM 877 C CA . LEU A 1 116 ? 9.297 -51.438 -11.125 1 45.47 116 LEU A CA 1
ATOM 878 C C . LEU A 1 116 ? 9.109 -52.531 -10.062 1 45.47 116 LEU A C 1
ATOM 880 O O . LEU A 1 116 ? 10.062 -52.906 -9.375 1 45.47 116 LEU A O 1
ATOM 884 N N . ALA A 1 117 ? 7.898 -52.875 -9.68 1 46.66 117 ALA A N 1
ATOM 885 C CA . ALA A 1 117 ? 7.742 -53.844 -8.578 1 46.66 117 ALA A CA 1
ATOM 886 C C . ALA A 1 117 ? 7.91 -55.281 -9.07 1 46.66 117 ALA A C 1
ATOM 888 O O . ALA A 1 117 ? 8.18 -56.188 -8.273 1 46.66 117 ALA A O 1
ATOM 889 N N . SER A 1 118 ? 7.559 -55.562 -10.297 1 50.28 118 SER A N 1
ATOM 890 C CA . SER A 1 118 ? 7.512 -56.969 -10.664 1 50.28 118 SER A CA 1
ATOM 891 C C . SER A 1 118 ? 8.898 -57.5 -10.992 1 50.28 118 SER A C 1
ATOM 893 O O . SER A 1 118 ? 9.07 -58.688 -11.211 1 50.28 118 SER A O 1
ATOM 895 N N . ARG A 1 119 ? 9.891 -56.688 -11.25 1 49.16 119 ARG A N 1
ATOM 896 C CA . ARG A 1 119 ? 11.164 -57.281 -11.672 1 49.16 119 ARG A CA 1
ATOM 897 C C . ARG A 1 119 ? 11.93 -57.844 -10.477 1 49.16 119 ARG A C 1
ATOM 899 O O . ARG A 1 119 ? 12.891 -58.594 -10.656 1 49.16 119 ARG A O 1
ATOM 906 N N . GLY A 1 120 ? 11.539 -57.469 -9.25 1 46.72 120 GLY A N 1
ATOM 907 C CA . GLY A 1 120 ? 12.391 -57.875 -8.141 1 46.72 120 GLY A CA 1
ATOM 908 C C . GLY A 1 120 ? 12.117 -59.281 -7.652 1 46.72 120 GLY A C 1
ATOM 909 O O . GLY A 1 120 ? 12.789 -59.781 -6.742 1 46.72 120 GLY A O 1
ATOM 910 N N . ALA A 1 121 ? 11.031 -59.969 -7.961 1 49.84 121 ALA A N 1
ATOM 911 C CA . ALA A 1 121 ? 10.742 -61.188 -7.219 1 49.84 121 ALA A CA 1
ATOM 912 C C . ALA A 1 121 ? 11.422 -62.406 -7.863 1 49.84 121 ALA A C 1
ATOM 914 O O . ALA A 1 121 ? 11.266 -63.531 -7.395 1 49.84 121 ALA A O 1
ATOM 915 N N . ALA A 1 122 ? 12.039 -62.312 -9.023 1 46.78 122 ALA A N 1
ATOM 916 C CA . ALA A 1 122 ? 12.352 -63.594 -9.656 1 46.78 122 ALA A CA 1
ATOM 917 C C . ALA A 1 122 ? 13.648 -64.188 -9.094 1 46.78 122 ALA A C 1
ATOM 919 O O . ALA A 1 122 ? 14.008 -65.312 -9.406 1 46.78 122 ALA A O 1
ATOM 920 N N . TRP A 1 123 ? 14.484 -63.406 -8.453 1 50.19 123 TRP A N 1
ATOM 921 C CA . TRP A 1 123 ? 15.789 -64 -8.297 1 50.19 123 TRP A CA 1
ATOM 922 C C . TRP A 1 123 ? 15.797 -65 -7.105 1 50.19 123 TRP A C 1
ATOM 924 O O . TRP A 1 123 ? 16.859 -65.438 -6.684 1 50.19 123 TRP A O 1
ATOM 934 N N . GLY A 1 124 ? 14.664 -65.125 -6.402 1 41.94 124 GLY A N 1
ATOM 935 C CA . GLY A 1 124 ? 14.977 -65.812 -5.141 1 41.94 124 GLY A CA 1
ATOM 936 C C . GLY A 1 124 ? 15.164 -67.312 -5.277 1 41.94 124 GLY A C 1
ATOM 937 O O . GLY A 1 124 ? 15.656 -67.938 -4.359 1 41.94 124 GLY A O 1
ATOM 938 N N . ASP A 1 125 ? 14.484 -68 -6.086 1 45.31 125 ASP A N 1
ATOM 939 C CA . ASP A 1 125 ? 14.359 -69.375 -5.652 1 45.31 125 ASP A CA 1
ATOM 940 C C . ASP A 1 125 ? 15.57 -70.25 -6.086 1 45.31 125 ASP A C 1
ATOM 942 O O . ASP A 1 125 ? 15.531 -71.438 -6.055 1 45.31 125 ASP A O 1
ATOM 946 N N . GLY A 1 126 ? 16.75 -69.688 -6.527 1 36.28 126 GLY A N 1
ATOM 947 C CA . GLY A 1 126 ? 17.688 -70.688 -7.02 1 36.28 126 GLY A CA 1
ATOM 948 C C . GLY A 1 126 ? 18.328 -71.5 -5.91 1 36.28 126 GLY A C 1
ATOM 949 O O . GLY A 1 126 ? 19.297 -72.25 -6.145 1 36.28 126 GLY A O 1
ATOM 950 N N . ARG A 1 127 ? 18 -71.25 -4.629 1 39.72 127 ARG A N 1
ATOM 951 C CA . ARG A 1 127 ? 18.828 -72.062 -3.748 1 39.72 127 ARG A CA 1
ATOM 952 C C . ARG A 1 127 ? 18.344 -73.5 -3.688 1 39.72 127 ARG A C 1
ATOM 954 O O . ARG A 1 127 ? 18.875 -74.312 -2.92 1 39.72 127 ARG A O 1
ATOM 961 N N . GLY A 1 128 ? 17.688 -74.062 -4.691 1 26.06 128 GLY A N 1
ATOM 962 C CA . GLY A 1 128 ? 17.828 -75.5 -4.465 1 26.06 128 GLY A CA 1
ATOM 963 C C . GLY A 1 128 ? 19.25 -76 -4.672 1 26.06 128 GLY A C 1
ATOM 964 O O . GLY A 1 128 ? 20.047 -75.375 -5.32 1 26.06 128 GLY A O 1
ATOM 965 N N . MET B 1 1 ? 10.93 59.906 -76.5 1 31.83 1 MET B N 1
ATOM 966 C CA . MET B 1 1 ? 11.445 60.062 -75.125 1 31.83 1 MET B CA 1
ATOM 967 C C . MET B 1 1 ? 10.367 59.719 -74.125 1 31.83 1 MET B C 1
ATOM 969 O O . MET B 1 1 ? 9.359 60.438 -74 1 31.83 1 MET B O 1
ATOM 973 N N . SER B 1 2 ? 10.188 58.406 -73.812 1 32.78 2 SER B N 1
ATOM 974 C CA . SER B 1 2 ? 9.266 57.562 -73.062 1 32.78 2 SER B CA 1
ATOM 975 C C . SER B 1 2 ? 9.297 57.906 -71.625 1 32.78 2 SER B C 1
ATOM 977 O O . SER B 1 2 ? 10.367 57.938 -71 1 32.78 2 SER B O 1
ATOM 979 N N . ALA B 1 3 ? 8.336 58.688 -71 1 36.16 3 ALA B N 1
ATOM 980 C CA . ALA B 1 3 ? 8 59.219 -69.688 1 36.16 3 ALA B CA 1
ATOM 981 C C . ALA B 1 3 ? 7.844 58.094 -68.688 1 36.16 3 ALA B C 1
ATOM 983 O O . ALA B 1 3 ? 6.926 57.281 -68.75 1 36.16 3 ALA B O 1
ATOM 984 N N . SER B 1 4 ? 9 57.469 -68.25 1 39.66 4 SER B N 1
ATOM 985 C CA . SER B 1 4 ? 8.906 56.344 -67.375 1 39.66 4 SER B CA 1
ATOM 986 C C . SER B 1 4 ? 8.297 56.75 -66 1 39.66 4 SER B C 1
ATOM 988 O O . SER B 1 4 ? 8.711 57.75 -65.438 1 39.66 4 SER B O 1
ATOM 990 N N . PRO B 1 5 ? 7.023 56.375 -65.688 1 39.75 5 PRO B N 1
ATOM 991 C CA . PRO B 1 5 ? 6.238 56.688 -64.5 1 39.75 5 PRO B CA 1
ATOM 992 C C . PRO B 1 5 ? 6.973 56.344 -63.219 1 39.75 5 PRO B C 1
ATOM 994 O O . PRO B 1 5 ? 7.883 55.5 -63.219 1 39.75 5 PRO B O 1
ATOM 997 N N . THR B 1 6 ? 7.117 57.312 -62.25 1 34.41 6 THR B N 1
ATOM 998 C CA . THR B 1 6 ? 7.605 57.406 -60.875 1 34.41 6 THR B CA 1
ATOM 999 C C . THR B 1 6 ? 7.008 56.312 -60 1 34.41 6 THR B C 1
ATOM 1001 O O . THR B 1 6 ? 5.836 55.969 -60.156 1 34.41 6 THR B O 1
ATOM 1004 N N . GLY B 1 7 ? 7.766 55.281 -59.531 1 32.91 7 GLY B N 1
ATOM 1005 C CA . GLY B 1 7 ? 7.656 54.125 -58.625 1 32.91 7 GLY B CA 1
ATOM 1006 C C . GLY B 1 7 ? 7.07 54.469 -57.281 1 32.91 7 GLY B C 1
ATOM 1007 O O . GLY B 1 7 ? 7.465 55.438 -56.656 1 32.91 7 GLY B O 1
ATOM 1008 N N . GLU B 1 8 ? 5.789 54.188 -56.969 1 38.25 8 GLU B N 1
ATOM 1009 C CA . GLU B 1 8 ? 4.957 54.281 -55.781 1 38.25 8 GLU B CA 1
ATOM 1010 C C . GLU B 1 8 ? 5.621 53.562 -54.594 1 38.25 8 GLU B C 1
ATOM 1012 O O . GLU B 1 8 ? 6.027 52.406 -54.688 1 38.25 8 GLU B O 1
ATOM 1017 N N . SER B 1 9 ? 6.387 54.281 -53.719 1 33.69 9 SER B N 1
ATOM 1018 C CA . SER B 1 9 ? 6.969 53.875 -52.438 1 33.69 9 SER B CA 1
ATOM 1019 C C . SER B 1 9 ? 5.914 53.25 -51.531 1 33.69 9 SER B C 1
ATOM 1021 O O . SER B 1 9 ? 4.863 53.844 -51.312 1 33.69 9 SER B O 1
ATOM 1023 N N . SER B 1 10 ? 5.809 51.906 -51.5 1 35.84 10 SER B N 1
ATOM 1024 C CA . SER B 1 10 ? 5.016 51.062 -50.594 1 35.84 10 SER B CA 1
ATOM 1025 C C . SER B 1 10 ? 5.352 51.312 -49.125 1 35.84 10 SER B C 1
ATOM 1027 O O . SER B 1 10 ? 6.492 51.125 -48.719 1 35.84 10 SER B O 1
ATOM 1029 N N . ALA B 1 11 ? 4.809 52.344 -48.438 1 31.44 11 ALA B N 1
ATOM 1030 C CA . ALA B 1 11 ? 4.895 52.625 -47 1 31.44 11 ALA B CA 1
ATOM 1031 C C . ALA B 1 11 ? 4.484 51.375 -46.188 1 31.44 11 ALA B C 1
ATOM 1033 O O . ALA B 1 11 ? 3.377 50.875 -46.375 1 31.44 11 ALA B O 1
ATOM 1034 N N . ASN B 1 12 ? 5.398 50.469 -45.844 1 30.8 12 ASN B N 1
ATOM 1035 C CA . ASN B 1 12 ? 5.281 49.344 -44.906 1 30.8 12 ASN B CA 1
ATOM 1036 C C . ASN B 1 12 ? 4.82 49.812 -43.531 1 30.8 12 ASN B C 1
ATOM 1038 O O . ASN B 1 12 ? 5.547 50.531 -42.844 1 30.8 12 ASN B O 1
ATOM 1042 N N . ALA B 1 13 ? 3.562 50.156 -43.281 1 34.06 13 ALA B N 1
ATOM 1043 C CA . ALA B 1 13 ? 2.979 50.438 -41.969 1 34.06 13 ALA B CA 1
ATOM 1044 C C . ALA B 1 13 ? 3.266 49.312 -40.969 1 34.06 13 ALA B C 1
ATOM 1046 O O . ALA B 1 13 ? 2.994 48.156 -41.25 1 34.06 13 ALA B O 1
ATOM 1047 N N . ASN B 1 14 ? 4.363 49.344 -40.219 1 31.38 14 ASN B N 1
ATOM 1048 C CA . ASN B 1 14 ? 4.637 48.531 -39.031 1 31.38 14 ASN B CA 1
ATOM 1049 C C . ASN B 1 14 ? 3.41 48.406 -38.125 1 31.38 14 ASN B C 1
ATOM 1051 O O . ASN B 1 14 ? 2.867 49.406 -37.688 1 31.38 14 ASN B O 1
ATOM 1055 N N . SER B 1 15 ? 2.496 47.406 -38.281 1 41.38 15 SER B N 1
ATOM 1056 C CA . SER B 1 15 ? 1.408 46.906 -37.438 1 41.38 15 SER B CA 1
ATOM 1057 C C . SER B 1 15 ? 1.841 46.844 -36 1 41.38 15 SER B C 1
ATOM 1059 O O . SER B 1 15 ? 2.781 46.125 -35.656 1 41.38 15 SER B O 1
ATOM 1061 N N . ALA B 1 16 ? 1.821 47.906 -35.219 1 37.12 16 ALA B N 1
ATOM 1062 C CA . ALA B 1 16 ? 1.909 47.906 -33.75 1 37.12 16 ALA B CA 1
ATOM 1063 C C . ALA B 1 16 ? 1.132 46.719 -33.188 1 37.12 16 ALA B C 1
ATOM 1065 O O . ALA B 1 16 ? -0.024 46.5 -33.531 1 37.12 16 ALA B O 1
ATOM 1066 N N . ASN B 1 17 ? 1.736 45.562 -32.938 1 37.66 17 ASN B N 1
ATOM 1067 C CA . ASN B 1 17 ? 1.251 44.469 -32.094 1 37.66 17 ASN B CA 1
ATOM 1068 C C . ASN B 1 17 ? 0.437 44.969 -30.906 1 37.66 17 ASN B C 1
ATOM 1070 O O . ASN B 1 17 ? 0.951 45.688 -30.078 1 37.66 17 ASN B O 1
ATOM 1074 N N . GLY B 1 18 ? -0.745 45.375 -31 1 39.12 18 GLY B N 1
ATOM 1075 C CA . GLY B 1 18 ? -1.703 45.625 -29.938 1 39.12 18 GLY B CA 1
ATOM 1076 C C . GLY B 1 18 ? -1.58 44.688 -28.781 1 39.12 18 GLY B C 1
ATOM 1077 O O . GLY B 1 18 ? -1.782 43.469 -28.938 1 39.12 18 GLY B O 1
ATOM 1078 N N . ILE B 1 19 ? -0.588 44.812 -27.859 1 45.78 19 ILE B N 1
ATOM 1079 C CA . ILE B 1 19 ? -0.683 44.125 -26.578 1 45.78 19 ILE B CA 1
ATOM 1080 C C . ILE B 1 19 ? -2.139 44.094 -26.125 1 45.78 19 ILE B C 1
ATOM 1082 O O . ILE B 1 19 ? -2.775 45.125 -25.969 1 45.78 19 ILE B O 1
ATOM 1086 N N . ASN B 1 20 ? -2.949 43.25 -26.703 1 49.38 20 ASN B N 1
ATOM 1087 C CA . ASN B 1 20 ? -4.281 43 -26.172 1 49.38 20 ASN B CA 1
ATOM 1088 C C . ASN B 1 20 ? -4.285 43.062 -24.641 1 49.38 20 ASN B C 1
ATOM 1090 O O . ASN B 1 20 ? -3.633 42.219 -23.984 1 49.38 20 ASN B O 1
ATOM 1094 N N . PRO B 1 21 ? -4.336 44.156 -24.031 1 51.28 21 PRO B N 1
ATOM 1095 C CA . PRO B 1 21 ? -4.438 44.281 -22.578 1 51.28 21 PRO B CA 1
ATOM 1096 C C . PRO B 1 21 ? -5.281 43.156 -21.938 1 51.28 21 PRO B C 1
ATOM 1098 O O . PRO B 1 21 ? -5.395 43.094 -20.719 1 51.28 21 PRO B O 1
ATOM 1101 N N . ALA B 1 22 ? -6.18 42.531 -22.766 1 52.31 22 ALA B N 1
ATOM 1102 C CA . ALA B 1 22 ? -7.145 41.594 -22.203 1 52.31 22 ALA B CA 1
ATOM 1103 C C . ALA B 1 22 ? -6.441 40.438 -21.5 1 52.31 22 ALA B C 1
ATOM 1105 O O . ALA B 1 22 ? -7.047 39.75 -20.688 1 52.31 22 ALA B O 1
ATOM 1106 N N . ASP B 1 23 ? -5.418 39.969 -22.172 1 55.25 23 ASP B N 1
ATOM 1107 C CA . ASP B 1 23 ? -4.863 38.75 -21.547 1 55.25 23 ASP B CA 1
ATOM 1108 C C . ASP B 1 23 ? -4.242 39.094 -20.188 1 55.25 23 ASP B C 1
ATOM 1110 O O . ASP B 1 23 ? -3.473 38.281 -19.641 1 55.25 23 ASP B O 1
ATOM 1114 N N . GLU B 1 24 ? -4.113 40.344 -19.875 1 58.22 24 GLU B N 1
ATOM 1115 C CA . GLU B 1 24 ? -3.494 40.75 -18.609 1 58.22 24 GLU B CA 1
ATOM 1116 C C . GLU B 1 24 ? -4.387 40.375 -17.438 1 58.22 24 GLU B C 1
ATOM 1118 O O . GLU B 1 24 ? -5.438 41 -17.234 1 58.22 24 GLU B O 1
ATOM 1123 N N . LYS B 1 25 ? -4.531 39.156 -17.141 1 66.88 25 LYS B N 1
ATOM 1124 C CA . LYS B 1 25 ? -5.309 38.781 -15.961 1 66.88 25 LYS B CA 1
ATOM 1125 C C . LYS B 1 25 ? -5.062 39.75 -14.812 1 66.88 25 LYS B C 1
ATOM 1127 O O . LYS B 1 25 ? -3.916 40 -14.438 1 66.88 25 LYS B O 1
ATOM 1132 N N . PRO B 1 26 ? -5.957 40.625 -14.602 1 72.62 26 PRO B N 1
ATOM 1133 C CA . PRO B 1 26 ? -5.762 41.562 -13.477 1 72.62 26 PRO B CA 1
ATOM 1134 C C . PRO B 1 26 ? -5.086 40.906 -12.281 1 72.62 26 PRO B C 1
ATOM 1136 O O . PRO B 1 26 ? -5.281 39.688 -12.039 1 72.62 26 PRO B O 1
ATOM 1139 N N . ARG B 1 27 ? -4 41.5 -11.742 1 82.88 27 ARG B N 1
ATOM 1140 C CA . ARG B 1 27 ? -3.312 41.062 -10.539 1 82.88 27 ARG B CA 1
ATOM 1141 C C . ARG B 1 27 ? -4.301 40.812 -9.406 1 82.88 27 ARG B C 1
ATOM 1143 O O . ARG B 1 27 ? -5.266 41.562 -9.242 1 82.88 27 ARG B O 1
ATOM 1150 N N . LEU B 1 28 ? -4.332 39.719 -8.797 1 87.69 28 LEU B N 1
ATOM 1151 C CA . LEU B 1 28 ? -5.195 39.375 -7.676 1 87.69 28 LEU B CA 1
ATOM 1152 C C . LEU B 1 28 ? -5.027 40.344 -6.523 1 87.69 28 LEU B C 1
ATOM 1154 O O . LEU B 1 28 ? -3.922 40.844 -6.266 1 87.69 28 LEU B O 1
ATOM 1158 N N . SER B 1 29 ? -6.094 40.781 -6.043 1 92.94 29 SER B N 1
ATOM 1159 C CA . SER B 1 29 ? -6.039 41.562 -4.809 1 92.94 29 SER B CA 1
ATOM 1160 C C . SER B 1 29 ? -5.477 40.719 -3.66 1 92.94 29 SER B C 1
ATOM 1162 O O . SER B 1 29 ? -5.379 39.5 -3.764 1 92.94 29 SER B O 1
ATOM 1164 N N . GLU B 1 30 ? -5.059 41.344 -2.588 1 93.56 30 GLU B N 1
ATOM 1165 C CA . GLU B 1 30 ? -4.547 40.625 -1.416 1 93.56 30 GLU B CA 1
ATOM 1166 C C . GLU B 1 30 ? -5.602 39.688 -0.835 1 93.56 30 GLU B C 1
ATOM 1168 O O . GLU B 1 30 ? -5.277 38.594 -0.389 1 93.56 30 GLU B O 1
ATOM 1173 N N . HIS B 1 31 ? -6.84 40.25 -0.776 1 95.56 31 HIS B N 1
ATOM 1174 C CA . HIS B 1 31 ? -7.941 39.438 -0.274 1 95.56 31 HIS B CA 1
ATOM 1175 C C . HIS B 1 31 ? -8.141 38.188 -1.138 1 95.56 31 HIS B C 1
ATOM 1177 O O . HIS B 1 31 ? -8.352 37.094 -0.616 1 95.56 31 HIS B O 1
ATOM 1183 N N . GLU B 1 32 ? -8.023 38.281 -2.383 1 95.88 32 GLU B N 1
ATOM 1184 C CA . GLU B 1 32 ? -8.18 37.188 -3.312 1 95.88 32 GLU B CA 1
ATOM 1185 C C . GLU B 1 32 ? -7.043 36.188 -3.168 1 95.88 32 GLU B C 1
ATOM 1187 O O . GLU B 1 32 ? -7.258 34.969 -3.252 1 95.88 32 GLU B O 1
ATOM 1192 N N . LYS B 1 33 ? -5.887 36.688 -2.959 1 96.25 33 LYS B N 1
ATOM 1193 C CA . LYS B 1 33 ? -4.727 35.812 -2.791 1 96.25 33 LYS B CA 1
ATOM 1194 C C . LYS B 1 33 ? -4.867 34.938 -1.55 1 96.25 33 LYS B C 1
ATOM 1196 O O . LYS B 1 33 ? -4.598 33.75 -1.596 1 96.25 33 LYS B O 1
ATOM 1201 N N . LYS B 1 34 ? -5.266 35.656 -0.451 1 96.94 34 LYS B N 1
ATOM 1202 C CA . LYS B 1 34 ? -5.461 34.938 0.799 1 96.94 34 LYS B CA 1
ATOM 1203 C C . LYS B 1 34 ? -6.535 33.844 0.649 1 96.94 34 LYS B C 1
ATOM 1205 O O . LYS B 1 34 ? -6.348 32.719 1.077 1 96.94 34 LYS B O 1
ATOM 1210 N N . ALA B 1 35 ? -7.641 34.219 0.056 1 97.12 35 ALA B N 1
ATOM 1211 C CA . ALA B 1 35 ? -8.742 33.312 -0.149 1 97.12 35 ALA B CA 1
ATOM 1212 C C . ALA B 1 35 ? -8.305 32.125 -1.002 1 97.12 35 ALA B C 1
ATOM 1214 O O . ALA B 1 35 ? -8.688 30.969 -0.732 1 97.12 35 ALA B O 1
ATOM 1215 N N . ASN B 1 36 ? -7.527 32.344 -1.973 1 97.38 36 ASN B N 1
ATOM 1216 C CA . ASN B 1 36 ? -7.012 31.281 -2.844 1 97.38 36 ASN B CA 1
ATOM 1217 C C . ASN B 1 36 ? -6.094 30.328 -2.088 1 97.38 36 ASN B C 1
ATOM 1219 O O . ASN B 1 36 ? -6.152 29.109 -2.285 1 97.38 36 ASN B O 1
ATOM 1223 N N . HIS B 1 37 ? -5.238 30.844 -1.246 1 97.62 37 HIS B N 1
ATOM 1224 C CA . HIS B 1 37 ? -4.328 30.016 -0.453 1 97.62 37 HIS B CA 1
ATOM 1225 C C . HIS B 1 37 ? -5.098 29.078 0.465 1 97.62 37 HIS B C 1
ATOM 1227 O O . HIS B 1 37 ? -4.805 27.875 0.518 1 97.62 37 HIS B O 1
ATOM 1233 N N . ILE B 1 38 ? -6.074 29.609 1.103 1 98.25 38 ILE B N 1
ATOM 1234 C CA . ILE B 1 38 ? -6.875 28.828 2.037 1 98.25 38 ILE B CA 1
ATOM 1235 C C . ILE B 1 38 ? -7.594 27.703 1.286 1 98.25 38 ILE B C 1
ATOM 1237 O O . ILE B 1 38 ? -7.594 26.547 1.726 1 98.25 38 ILE B O 1
ATOM 1241 N N . ALA B 1 39 ? -8.18 28.125 0.2 1 98.19 39 ALA B N 1
ATOM 1242 C CA . ALA B 1 39 ? -8.914 27.141 -0.599 1 98.19 39 ALA B CA 1
ATOM 1243 C C . ALA B 1 39 ? -8 26.016 -1.075 1 98.19 39 ALA B C 1
ATOM 1245 O O . ALA B 1 39 ? -8.391 24.844 -1.079 1 98.19 39 ALA B O 1
ATOM 1246 N N . SER B 1 40 ? -6.836 26.375 -1.51 1 98.06 40 SER B N 1
ATOM 1247 C CA . SER B 1 40 ? -5.867 25.391 -1.985 1 98.06 40 SER B CA 1
ATOM 1248 C C . SER B 1 40 ? -5.453 24.438 -0.871 1 98.06 40 SER B C 1
ATOM 1250 O O . SER B 1 40 ? -5.332 23.234 -1.096 1 98.06 40 SER B O 1
ATOM 1252 N N . GLU B 1 41 ? -5.301 24.938 0.269 1 97.25 41 GLU B N 1
ATOM 1253 C CA . GLU B 1 41 ? -4.91 24.109 1.406 1 97.25 41 GLU B CA 1
ATOM 1254 C C . GLU B 1 41 ? -6.043 23.172 1.82 1 97.25 41 GLU B C 1
ATOM 1256 O O . GLU B 1 41 ? -5.805 22.016 2.164 1 97.25 41 GLU B O 1
ATOM 1261 N N . GLN B 1 42 ? -7.188 23.75 1.82 1 98 42 GLN B N 1
ATOM 1262 C CA . GLN B 1 42 ? -8.344 22.922 2.133 1 98 42 GLN B CA 1
ATOM 1263 C C . GLN B 1 42 ? -8.477 21.781 1.138 1 98 42 GLN B C 1
ATOM 1265 O O . GLN B 1 42 ? -8.781 20.641 1.524 1 98 42 GLN B O 1
ATOM 1270 N N . LYS B 1 43 ? -8.266 22.078 -0.103 1 97.94 43 LYS B N 1
ATOM 1271 C CA . LYS B 1 43 ? -8.32 21.062 -1.142 1 97.94 43 LYS B CA 1
ATOM 1272 C C . LYS B 1 43 ? -7.238 20 -0.926 1 97.94 43 LYS B C 1
ATOM 1274 O O . LYS B 1 43 ? -7.492 18.812 -1.087 1 97.94 43 LYS B O 1
ATOM 1279 N N . ARG B 1 44 ? -6.086 20.422 -0.637 1 96.75 44 ARG B N 1
ATOM 1280 C CA . ARG B 1 44 ? -4.984 19.5 -0.373 1 96.75 44 ARG B CA 1
ATOM 1281 C C . ARG B 1 44 ? -5.301 18.594 0.811 1 96.75 44 ARG B C 1
ATOM 1283 O O . ARG B 1 44 ? -5.09 17.375 0.743 1 96.75 44 ARG B O 1
ATOM 1290 N N . ARG B 1 45 ? -5.844 19.094 1.91 1 97.94 45 ARG B N 1
ATOM 1291 C CA . ARG B 1 45 ? -6.195 18.328 3.1 1 97.94 45 ARG B CA 1
ATOM 1292 C C . ARG B 1 45 ? -7.277 17.312 2.789 1 97.94 45 ARG B C 1
ATOM 1294 O O . ARG B 1 45 ? -7.23 16.172 3.283 1 97.94 45 ARG B O 1
ATOM 1301 N N . LEU B 1 46 ? -8.203 17.781 1.992 1 98 46 LEU B N 1
ATOM 1302 C CA . LEU B 1 46 ? -9.281 16.859 1.604 1 98 46 LEU B CA 1
ATOM 1303 C C . LEU B 1 46 ? -8.734 15.695 0.792 1 98 46 LEU B C 1
ATOM 1305 O O . LEU B 1 46 ? -9.117 14.547 1.017 1 98 46 LEU B O 1
ATOM 1309 N N . ALA B 1 47 ? -7.832 15.977 -0.146 1 98 47 ALA B N 1
ATOM 1310 C CA . ALA B 1 47 ? -7.23 14.93 -0.973 1 98 47 ALA B CA 1
ATOM 1311 C C . ALA B 1 47 ? -6.449 13.938 -0.119 1 98 47 ALA B C 1
ATOM 1313 O O . ALA B 1 47 ? -6.496 12.734 -0.359 1 98 47 ALA B O 1
ATOM 1314 N N . ILE B 1 48 ? -5.762 14.398 0.778 1 98.19 48 ILE B N 1
ATOM 1315 C CA . ILE B 1 48 ? -4.973 13.562 1.679 1 98.19 48 ILE B CA 1
ATOM 1316 C C . ILE B 1 48 ? -5.902 12.688 2.514 1 98.19 48 ILE B C 1
ATOM 1318 O O . ILE B 1 48 ? -5.68 11.484 2.646 1 98.19 48 ILE B O 1
ATOM 1322 N N . ARG B 1 49 ? -6.949 13.328 3.035 1 96.88 49 ARG B N 1
ATOM 1323 C CA . ARG B 1 49 ? -7.93 12.57 3.807 1 96.88 49 ARG B CA 1
ATOM 1324 C C . ARG B 1 49 ? -8.531 11.445 2.975 1 96.88 49 ARG B C 1
ATOM 1326 O O . ARG B 1 49 ? -8.648 10.312 3.447 1 96.88 49 ARG B O 1
ATOM 1333 N N . GLU B 1 50 ? -8.859 11.75 1.825 1 97.12 50 GLU B N 1
ATOM 1334 C CA . GLU B 1 50 ? -9.422 10.75 0.923 1 97.12 50 GLU B CA 1
ATOM 1335 C C . GLU B 1 50 ? -8.43 9.617 0.673 1 97.12 50 GLU B C 1
ATOM 1337 O O . GLU B 1 50 ? -8.82 8.453 0.6 1 97.12 50 GLU B O 1
ATOM 1342 N N . GLY B 1 51 ? -7.19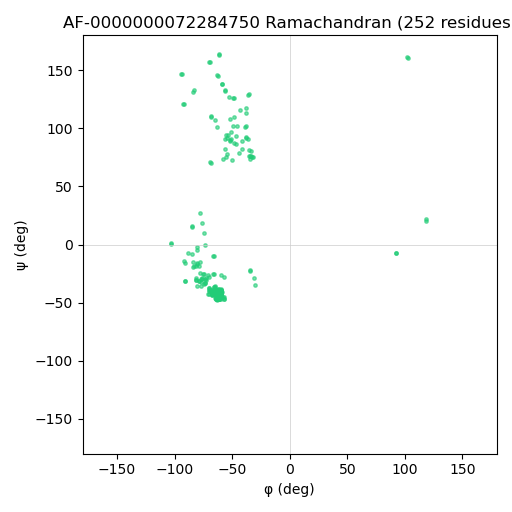5 9.977 0.518 1 97.75 51 GLY B N 1
ATOM 1343 C CA . GLY B 1 51 ? -6.168 8.969 0.352 1 97.75 51 GLY B CA 1
ATOM 1344 C C . GLY B 1 51 ? -6.078 8.008 1.524 1 97.75 51 GLY B C 1
ATOM 1345 O O . GLY B 1 51 ? -6.031 6.789 1.336 1 97.75 51 GLY B O 1
ATOM 1346 N N . PHE B 1 52 ? -6.191 8.516 2.648 1 97.44 52 PHE B N 1
ATOM 1347 C CA . PHE B 1 52 ? -6.141 7.68 3.842 1 97.44 52 PHE B CA 1
ATOM 1348 C C . PHE B 1 52 ? -7.391 6.812 3.949 1 97.44 52 PHE B C 1
ATOM 1350 O O . PHE B 1 52 ? -7.316 5.652 4.359 1 97.44 52 PHE B O 1
ATOM 1357 N N . ASP B 1 53 ? -8.477 7.355 3.629 1 96.75 53 ASP B N 1
ATOM 1358 C CA . ASP B 1 53 ? -9.719 6.594 3.658 1 96.75 53 ASP B CA 1
ATOM 1359 C C . ASP B 1 53 ? -9.656 5.398 2.707 1 96.75 53 ASP B C 1
ATOM 1361 O O . ASP B 1 53 ? -10.062 4.293 3.062 1 96.75 53 ASP B O 1
ATOM 1365 N N . ARG B 1 54 ? -9.141 5.629 1.592 1 97.06 54 ARG B N 1
ATOM 1366 C CA . ARG B 1 54 ? -9.023 4.555 0.611 1 97.06 54 ARG B CA 1
ATOM 1367 C C . ARG B 1 54 ? -8.055 3.479 1.087 1 97.06 54 ARG B C 1
ATOM 1369 O O . ARG B 1 54 ? -8.305 2.285 0.909 1 97.06 54 ARG B O 1
ATOM 1376 N N . LEU B 1 55 ? -6.977 3.939 1.702 1 97.5 55 LEU B N 1
ATOM 1377 C CA . LEU B 1 55 ? -6.047 2.967 2.26 1 97.5 55 LEU B CA 1
ATOM 1378 C C . LEU B 1 55 ? -6.715 2.131 3.346 1 97.5 55 LEU B C 1
ATOM 1380 O O . LEU B 1 55 ? -6.52 0.916 3.41 1 97.5 55 LEU B O 1
ATOM 1384 N N . ALA B 1 56 ? -7.5 2.793 4.121 1 96.38 56 ALA B N 1
ATOM 1385 C CA . ALA B 1 56 ? -8.164 2.104 5.223 1 96.38 56 ALA B CA 1
ATOM 1386 C C . ALA B 1 56 ? -9.164 1.075 4.707 1 96.38 56 ALA B C 1
ATOM 1388 O O . ALA B 1 56 ? -9.422 0.061 5.359 1 96.38 56 ALA B O 1
ATOM 1389 N N . GLU B 1 57 ? -9.664 1.263 3.539 1 95 57 GLU B N 1
ATOM 1390 C CA . GLU B 1 57 ? -10.602 0.332 2.92 1 95 57 GLU B CA 1
ATOM 1391 C C . GLU B 1 57 ? -9.875 -0.876 2.334 1 95 57 GLU B C 1
ATOM 1393 O O . GLU B 1 57 ? -10.43 -1.978 2.291 1 95 57 GLU B O 1
ATOM 1398 N N . LEU B 1 58 ? -8.703 -0.653 1.911 1 96 58 LEU B N 1
ATOM 1399 C CA . LEU B 1 58 ? -7.984 -1.677 1.161 1 96 58 LEU B CA 1
ATOM 1400 C C . LEU B 1 58 ? -7.16 -2.557 2.096 1 96 58 LEU B C 1
ATOM 1402 O O . LEU B 1 58 ? -6.953 -3.74 1.818 1 96 58 LEU B O 1
ATOM 1406 N N . VAL B 1 59 ? -6.703 -1.919 3.176 1 96.88 59 VAL B N 1
ATOM 1407 C CA . VAL B 1 59 ? -5.773 -2.621 4.051 1 96.88 59 VAL B CA 1
ATOM 1408 C C . VAL B 1 59 ? -6.543 -3.334 5.16 1 96.88 59 VAL B C 1
ATOM 1410 O O . VAL B 1 59 ? -7.258 -2.693 5.938 1 96.88 59 VAL B O 1
ATOM 1413 N N . PRO B 1 60 ? -6.324 -4.625 5.156 1 95.38 60 PRO B N 1
ATOM 1414 C CA . PRO B 1 60 ? -7.031 -5.375 6.195 1 95.38 60 PRO B CA 1
ATOM 1415 C C . PRO B 1 60 ? -6.676 -4.91 7.605 1 95.38 60 PRO B C 1
ATOM 1417 O O . PRO B 1 60 ? -5.504 -4.641 7.895 1 95.38 60 PRO B O 1
ATOM 1420 N N . GLY B 1 61 ? -7.633 -4.82 8.406 1 92.94 61 GLY B N 1
ATOM 1421 C CA . GLY B 1 61 ? -7.418 -4.457 9.797 1 92.94 61 GLY B CA 1
ATOM 1422 C C . GLY B 1 61 ? -7.531 -2.963 10.039 1 92.94 61 GLY B C 1
ATOM 1423 O O . GLY B 1 61 ? -7.41 -2.506 11.18 1 92.94 61 GLY B O 1
ATOM 1424 N N . LEU B 1 62 ? -7.648 -2.27 9.031 1 95 62 LEU B N 1
ATOM 1425 C CA . LEU B 1 62 ? -7.695 -0.818 9.18 1 95 62 LEU B CA 1
ATOM 1426 C C . LEU B 1 62 ? -9.125 -0.303 9.031 1 95 62 LEU B C 1
ATOM 1428 O O . LEU B 1 62 ? -9.375 0.893 9.203 1 95 62 LEU B O 1
ATOM 1432 N N . GLU B 1 63 ? -9.875 -1.364 8.828 1 84.38 63 GLU B N 1
ATOM 1433 C CA . GLU B 1 63 ? -11.258 -0.952 8.617 1 84.38 63 GLU B CA 1
ATOM 1434 C C . GLU B 1 63 ? -11.82 -0.249 9.852 1 84.38 63 GLU B C 1
ATOM 1436 O O . GLU B 1 63 ? -11.492 -0.61 10.984 1 84.38 63 GLU B O 1
ATOM 1441 N N . GLY B 1 64 ? -12.547 0.588 9.688 1 74.19 64 GLY B N 1
ATOM 1442 C CA . GLY B 1 64 ? -13.18 1.324 10.766 1 74.19 64 GLY B CA 1
ATOM 1443 C C . GLY B 1 64 ? -12.57 2.693 11 1 74.19 64 GLY B C 1
ATOM 1444 O O . GLY B 1 64 ? -11.492 2.99 10.477 1 74.19 64 GLY B O 1
ATOM 1445 N N . GLN B 1 65 ? -13.328 3.629 11.688 1 68.38 65 GLN B N 1
ATOM 1446 C CA . GLN B 1 65 ? -12.984 5.027 11.914 1 68.38 65 GLN B CA 1
ATOM 1447 C C . GLN B 1 65 ? -12.062 5.18 13.125 1 68.38 65 GLN B C 1
ATOM 1449 O O . GLN B 1 65 ? -12.188 4.438 14.102 1 68.38 65 GLN B O 1
ATOM 1454 N N . GLY B 1 66 ? -10.938 6 12.938 1 76.12 66 GLY B N 1
ATOM 1455 C CA . GLY B 1 66 ? -10.281 6.492 14.141 1 76.12 66 GLY B CA 1
ATOM 1456 C C . GLY B 1 66 ? -8.852 6.02 14.281 1 76.12 66 GLY B C 1
ATOM 1457 O O . GLY B 1 66 ? -8.328 5.926 15.391 1 76.12 66 GLY B O 1
ATOM 1458 N N . ARG 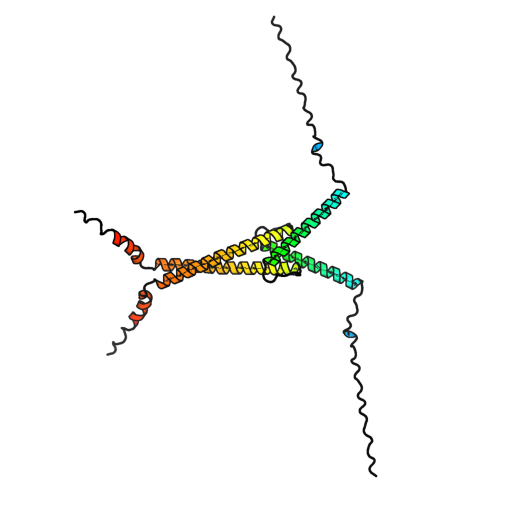B 1 67 ? -8.266 5.613 13.188 1 86.31 67 ARG B N 1
ATOM 1459 C CA . ARG B 1 67 ? -6.844 5.32 13.312 1 86.31 67 ARG B CA 1
ATOM 1460 C C . ARG B 1 67 ? -6 6.535 12.945 1 86.31 67 ARG B C 1
ATOM 1462 O O . ARG B 1 67 ? -6.395 7.34 12.094 1 86.31 67 ARG B O 1
ATOM 1469 N N . SER B 1 68 ? -4.902 6.566 13.68 1 94.88 68 SER B N 1
ATOM 1470 C CA . SER B 1 68 ? -4.008 7.676 13.367 1 94.88 68 SER B CA 1
ATOM 1471 C C . SER B 1 68 ? -3.352 7.488 12 1 94.88 68 SER B C 1
ATOM 1473 O O . SER B 1 68 ? -3.209 6.359 11.523 1 94.88 68 SER B O 1
ATOM 1475 N N . GLU B 1 69 ? -2.949 8.492 11.438 1 96.81 69 GLU B N 1
ATOM 1476 C CA . GLU B 1 69 ? -2.273 8.508 10.148 1 96.81 69 GLU B CA 1
ATOM 1477 C C . GLU B 1 69 ? -0.991 7.68 10.188 1 96.81 69 GLU B C 1
ATOM 1479 O O . GLU B 1 69 ? -0.696 6.938 9.242 1 96.81 69 GLU B O 1
ATOM 1484 N N . SER B 1 70 ? -0.262 7.859 11.258 1 96.94 70 SER B N 1
ATOM 1485 C CA . SER B 1 70 ? 0.998 7.133 11.375 1 96.94 70 SER B CA 1
ATOM 1486 C C . SER B 1 70 ? 0.765 5.625 11.406 1 96.94 70 SER B C 1
ATOM 1488 O O . SER B 1 70 ? 1.51 4.863 10.789 1 96.94 70 SER B O 1
ATOM 1490 N N . VAL B 1 71 ? -0.253 5.211 12.078 1 96.06 71 VAL B N 1
ATOM 1491 C CA . VAL B 1 71 ? -0.59 3.795 12.188 1 96.06 71 VAL B CA 1
ATOM 1492 C C . VAL B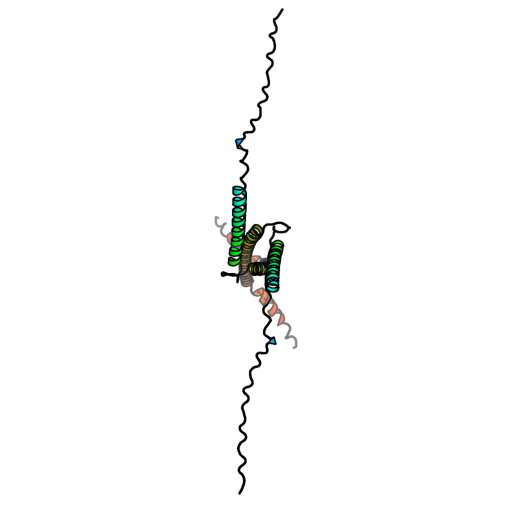 1 71 ? -1.035 3.268 10.82 1 96.06 71 VAL B C 1
ATOM 1494 O O . VAL B 1 71 ? -0.61 2.189 10.398 1 96.06 71 VAL B O 1
ATOM 1497 N N . VAL B 1 72 ? -1.844 4.008 10.117 1 97.88 72 VAL B N 1
ATOM 1498 C CA . VAL B 1 72 ? -2.322 3.605 8.797 1 97.88 72 VAL B CA 1
ATOM 1499 C C . VAL B 1 72 ? -1.141 3.445 7.848 1 97.88 72 VAL B C 1
ATOM 1501 O O . VAL B 1 72 ? -1.053 2.453 7.117 1 97.88 72 VAL B O 1
ATOM 1504 N N . LEU B 1 73 ? -0.265 4.379 7.914 1 98.25 73 LEU B N 1
ATOM 1505 C CA . LEU B 1 73 ? 0.91 4.32 7.051 1 98.25 73 LEU B CA 1
ATOM 1506 C C . LEU B 1 73 ? 1.758 3.094 7.367 1 98.25 73 LEU B C 1
ATOM 1508 O O . LEU B 1 73 ? 2.17 2.367 6.461 1 98.25 73 LEU B O 1
ATOM 1512 N N . LYS B 1 74 ? 1.987 2.869 8.625 1 97.81 74 LYS B N 1
ATOM 1513 C CA . LYS B 1 74 ? 2.801 1.727 9.031 1 97.81 74 LYS B CA 1
ATOM 1514 C C . LYS B 1 74 ? 2.158 0.413 8.594 1 97.81 74 LYS B C 1
ATOM 1516 O O . LYS B 1 74 ? 2.828 -0.453 8.023 1 97.81 74 LYS B O 1
ATOM 1521 N N . LYS B 1 75 ? 0.902 0.295 8.844 1 98 75 LYS B N 1
ATOM 1522 C CA . LYS B 1 75 ? 0.197 -0.927 8.469 1 98 75 LYS B CA 1
ATOM 1523 C C . LYS B 1 75 ? 0.162 -1.1 6.949 1 98 75 LYS B C 1
ATOM 1525 O O . LYS B 1 75 ? 0.23 -2.223 6.445 1 98 75 LYS B O 1
ATOM 1530 N N . THR B 1 76 ? 0.041 -0.044 6.281 1 98.56 76 THR B N 1
ATOM 1531 C CA . THR B 1 76 ? 0.044 -0.098 4.824 1 98.56 76 THR B CA 1
ATOM 1532 C C . THR B 1 76 ? 1.389 -0.595 4.305 1 98.56 76 THR B C 1
ATOM 1534 O O . THR B 1 76 ? 1.44 -1.463 3.43 1 98.56 76 THR B O 1
ATOM 1537 N N . VAL B 1 77 ? 2.434 -0.072 4.801 1 98.69 77 VAL B N 1
ATOM 1538 C CA . VAL B 1 77 ? 3.775 -0.5 4.418 1 98.69 77 VAL B CA 1
ATOM 1539 C C . VAL B 1 77 ? 3.932 -1.998 4.668 1 98.69 77 VAL B C 1
ATOM 1541 O O . VAL B 1 77 ? 4.391 -2.734 3.789 1 98.69 77 VAL B O 1
ATOM 1544 N N . ASP B 1 78 ? 3.52 -2.422 5.797 1 98.44 78 ASP B N 1
ATOM 1545 C CA . ASP B 1 78 ? 3.592 -3.838 6.141 1 98.44 78 ASP B CA 1
ATOM 1546 C C . ASP B 1 78 ? 2.77 -4.684 5.172 1 98.44 78 ASP B C 1
ATOM 1548 O O . ASP B 1 78 ? 3.221 -5.738 4.723 1 98.44 78 ASP B O 1
ATOM 1552 N N . TYR B 1 79 ? 1.619 -4.211 4.918 1 98.31 79 TYR B N 1
ATOM 1553 C CA . TYR B 1 79 ? 0.713 -4.926 4.027 1 98.31 79 TYR B CA 1
ATOM 1554 C C . TYR B 1 79 ? 1.316 -5.07 2.633 1 98.31 79 TYR B C 1
ATOM 1556 O O . TYR B 1 79 ? 1.259 -6.145 2.031 1 98.31 79 TYR B O 1
ATOM 1564 N N . ILE B 1 80 ? 1.896 -4.055 2.148 1 98.44 80 ILE B N 1
ATOM 1565 C CA . ILE B 1 80 ? 2.506 -4.098 0.823 1 98.44 80 ILE B CA 1
ATOM 1566 C C . ILE B 1 80 ? 3.646 -5.113 0.813 1 98.44 80 ILE B C 1
ATOM 1568 O O . ILE B 1 80 ? 3.777 -5.898 -0.126 1 98.44 80 ILE B O 1
ATOM 1572 N N . ARG B 1 81 ? 4.414 -5.117 1.856 1 98 81 ARG B N 1
ATOM 1573 C CA . ARG B 1 81 ? 5.523 -6.066 1.938 1 98 81 ARG B CA 1
ATOM 1574 C C . ARG B 1 81 ? 5.012 -7.504 1.944 1 98 81 ARG B C 1
ATOM 1576 O O . ARG B 1 81 ? 5.566 -8.367 1.261 1 98 81 ARG B O 1
ATOM 1583 N N . ILE B 1 82 ? 3.984 -7.73 2.691 1 96.81 82 ILE B N 1
ATOM 1584 C CA . ILE B 1 82 ? 3.375 -9.055 2.744 1 96.81 82 ILE B CA 1
ATOM 1585 C C . ILE B 1 82 ? 2.852 -9.438 1.361 1 96.81 82 ILE B C 1
ATOM 1587 O O . ILE B 1 82 ? 3.057 -10.562 0.903 1 96.81 82 ILE B O 1
ATOM 1591 N N . GLN B 1 83 ? 2.191 -8.555 0.728 1 96.38 83 GLN B N 1
ATOM 1592 C CA . GLN B 1 83 ? 1.643 -8.812 -0.6 1 96.38 83 GLN B CA 1
ATOM 1593 C C . GLN B 1 83 ? 2.746 -9.156 -1.595 1 96.38 83 GLN B C 1
ATOM 1595 O O . GLN B 1 83 ? 2.58 -10.055 -2.428 1 96.38 83 GLN B O 1
ATOM 1600 N N . LEU B 1 84 ? 3.828 -8.438 -1.503 1 96.38 84 LEU B N 1
ATOM 1601 C CA . LEU B 1 84 ? 4.945 -8.688 -2.406 1 96.38 84 LEU B CA 1
ATOM 1602 C C . LEU B 1 84 ? 5.52 -10.086 -2.18 1 96.38 84 LEU B C 1
ATOM 1604 O O . LEU B 1 84 ? 5.824 -10.797 -3.137 1 96.38 84 LEU B O 1
ATOM 1608 N N . GLU B 1 85 ? 5.613 -10.461 -1.012 1 96.31 85 GLU B N 1
ATOM 1609 C CA . GLU B 1 85 ? 6.117 -11.789 -0.685 1 96.31 85 GLU B CA 1
ATOM 1610 C C . GLU B 1 85 ? 5.152 -12.875 -1.147 1 96.31 85 GLU B C 1
ATOM 1612 O O . GLU B 1 85 ? 5.57 -13.891 -1.707 1 96.31 85 GLU B O 1
ATOM 1617 N N . GLU B 1 86 ? 3.912 -12.609 -0.899 1 94.19 86 GLU B N 1
ATOM 1618 C CA . GLU B 1 86 ? 2.902 -13.57 -1.329 1 94.19 86 GLU B CA 1
ATOM 1619 C C . GLU B 1 86 ? 2.9 -13.727 -2.848 1 94.19 86 GLU B C 1
ATOM 1621 O O . GLU B 1 86 ? 2.781 -14.844 -3.363 1 94.19 86 GLU B O 1
ATOM 1626 N N . ARG B 1 87 ? 3.018 -12.68 -3.49 1 96 87 ARG B N 1
ATOM 1627 C CA . ARG B 1 87 ? 3.062 -12.734 -4.945 1 96 87 ARG B CA 1
ATOM 1628 C C . ARG B 1 87 ? 4.273 -13.523 -5.43 1 96 87 ARG B C 1
ATOM 1630 O O . ARG B 1 87 ? 4.172 -14.312 -6.375 1 96 87 ARG B O 1
ATOM 1637 N N . ARG B 1 88 ? 5.352 -13.297 -4.84 1 95.75 88 ARG B N 1
ATOM 1638 C CA . ARG B 1 88 ? 6.566 -14.023 -5.203 1 95.75 88 ARG B CA 1
ATOM 1639 C C . ARG B 1 88 ? 6.379 -15.523 -5.012 1 95.75 88 ARG B C 1
ATOM 1641 O O . ARG B 1 88 ? 6.734 -16.312 -5.891 1 95.75 88 ARG B O 1
ATOM 1648 N N . MET B 1 89 ? 5.801 -15.914 -3.949 1 96.12 89 MET B N 1
ATOM 1649 C CA . MET B 1 89 ? 5.582 -17.328 -3.654 1 96.12 89 MET B CA 1
ATOM 1650 C C . MET B 1 89 ? 4.621 -17.953 -4.66 1 96.12 89 MET B C 1
ATOM 1652 O O . MET B 1 89 ? 4.852 -19.062 -5.141 1 96.12 89 MET B O 1
ATOM 1656 N N . LEU B 1 90 ? 3.576 -17.25 -4.957 1 96.06 90 LEU B N 1
ATOM 1657 C CA . LEU B 1 90 ? 2.588 -17.734 -5.914 1 96.06 90 LEU B CA 1
ATOM 1658 C C . LEU B 1 90 ? 3.199 -17.875 -7.305 1 96.06 90 LEU B C 1
ATOM 1660 O O . LEU B 1 90 ? 2.904 -18.828 -8.031 1 96.06 90 LEU B O 1
ATOM 1664 N N . ALA B 1 91 ? 4.012 -16.953 -7.637 1 96.62 91 ALA B N 1
ATOM 1665 C CA . ALA B 1 91 ? 4.676 -17 -8.938 1 96.62 91 ALA B CA 1
ATOM 1666 C C . ALA B 1 91 ? 5.613 -18.203 -9.039 1 96.62 91 ALA B C 1
ATOM 1668 O O . ALA B 1 91 ? 5.652 -18.875 -10.062 1 96.62 91 ALA B O 1
ATOM 1669 N N . GLU B 1 92 ? 6.301 -18.453 -8.023 1 96.94 92 GLU B N 1
ATOM 1670 C CA . GLU B 1 92 ? 7.188 -19.609 -7.984 1 96.94 92 GLU B CA 1
ATOM 1671 C C . GLU B 1 92 ? 6.395 -20.922 -8.078 1 96.94 92 GLU B C 1
ATOM 1673 O O . GLU B 1 92 ? 6.801 -21.844 -8.781 1 96.94 92 GLU B O 1
ATOM 1678 N N . GLU B 1 93 ? 5.34 -20.922 -7.418 1 95.88 93 GLU B N 1
ATOM 1679 C CA . GLU B 1 93 ? 4.473 -22.094 -7.473 1 95.88 93 GLU B CA 1
ATOM 1680 C C . GLU B 1 93 ? 3.947 -22.328 -8.883 1 95.88 93 GLU B C 1
ATOM 1682 O O . GLU B 1 93 ? 3.988 -23.453 -9.391 1 95.88 93 GLU B O 1
ATOM 1687 N N . ALA B 1 94 ? 3.479 -21.312 -9.484 1 96.5 94 ALA B N 1
ATOM 1688 C CA . ALA B 1 94 ? 2.949 -21.422 -10.844 1 96.5 94 ALA B CA 1
ATOM 1689 C C . ALA B 1 94 ? 4.031 -21.859 -11.82 1 96.5 94 ALA B C 1
ATOM 1691 O O . ALA B 1 94 ? 3.781 -22.688 -12.695 1 96.5 94 ALA B O 1
ATOM 1692 N N . GLU B 1 95 ? 5.156 -21.281 -11.625 1 96.88 95 GLU B N 1
ATOM 1693 C CA . GLU B 1 95 ? 6.277 -21.672 -12.477 1 96.88 95 GLU B CA 1
ATOM 1694 C C . GLU B 1 95 ? 6.617 -23.156 -12.289 1 96.88 95 GLU B C 1
ATOM 1696 O O . GLU B 1 95 ? 6.844 -23.875 -13.266 1 96.88 95 GLU B O 1
ATOM 1701 N N . GLY B 1 96 ? 6.641 -23.625 -11.102 1 97.12 96 GLY B N 1
ATOM 1702 C CA . GLY B 1 96 ? 6.91 -25.031 -10.805 1 97.12 96 GLY B CA 1
ATOM 1703 C C . GLY B 1 96 ? 5.875 -25.969 -11.398 1 97.12 96 GLY B C 1
ATOM 1704 O O . GLY B 1 96 ? 6.227 -27 -11.984 1 97.12 96 GLY B O 1
ATOM 1705 N N . LEU B 1 97 ? 4.691 -25.578 -11.305 1 96.31 97 LEU B N 1
ATOM 1706 C CA . LEU B 1 97 ? 3.615 -26.375 -11.875 1 96.31 97 LEU B CA 1
ATOM 1707 C C . LEU B 1 97 ? 3.701 -26.406 -13.398 1 96.31 97 LEU B C 1
ATOM 1709 O O . LEU B 1 97 ? 3.41 -27.422 -14.023 1 96.31 97 LEU B O 1
ATOM 1713 N N . GLY B 1 98 ? 4.027 -25.281 -13.875 1 95.88 98 GLY B N 1
ATOM 1714 C CA . GLY B 1 98 ? 4.215 -25.234 -15.312 1 95.88 98 GLY B CA 1
ATOM 1715 C C . GLY B 1 98 ? 5.285 -26.172 -15.812 1 95.88 98 GLY B C 1
ATOM 1716 O O . GLY B 1 98 ? 5.109 -26.828 -16.844 1 95.88 98 GLY B O 1
ATOM 1717 N N . VAL B 1 99 ? 6.312 -26.312 -15.133 1 96.44 99 VAL B N 1
ATOM 1718 C CA . VAL B 1 99 ? 7.398 -27.219 -15.469 1 96.44 99 VAL B CA 1
ATOM 1719 C C . VAL B 1 99 ? 6.91 -28.672 -15.375 1 96.44 99 VAL B C 1
ATOM 1721 O O . VAL B 1 99 ? 7.184 -29.484 -16.266 1 96.44 99 VAL B O 1
ATOM 1724 N N . VAL B 1 100 ? 6.145 -28.891 -14.422 1 94.81 100 VAL B N 1
ATOM 1725 C CA . VAL B 1 100 ? 5.617 -30.234 -14.203 1 94.81 100 VAL B CA 1
ATOM 1726 C C . VAL B 1 100 ? 4.668 -30.609 -15.344 1 94.81 100 VAL B C 1
ATOM 1728 O O . VAL B 1 100 ? 4.707 -31.734 -15.844 1 94.81 100 VAL B O 1
ATOM 1731 N N . VAL B 1 101 ? 3.891 -29.672 -15.688 1 94.81 101 VAL B N 1
ATOM 1732 C CA . VAL B 1 101 ? 2.951 -29.906 -16.781 1 94.81 101 VAL B CA 1
ATOM 1733 C C . VAL B 1 101 ? 3.717 -30.219 -18.062 1 94.81 101 VAL B C 1
ATOM 1735 O O . VAL B 1 101 ? 3.371 -31.156 -18.797 1 94.81 101 VAL B O 1
ATOM 1738 N N . GLU B 1 102 ? 4.711 -29.547 -18.312 1 94.31 102 GLU B N 1
ATOM 1739 C CA . GLU B 1 102 ? 5.516 -29.766 -19.516 1 94.31 102 GLU B CA 1
ATOM 1740 C C . GLU B 1 102 ? 6.199 -31.125 -19.469 1 94.31 102 GLU B C 1
ATOM 1742 O O . GLU B 1 102 ? 6.262 -31.828 -20.484 1 94.31 102 GLU B O 1
ATOM 1747 N N . GLU B 1 103 ? 6.621 -31.562 -18.375 1 92.88 103 GLU B N 1
ATOM 1748 C CA . GLU B 1 103 ? 7.27 -32.875 -18.188 1 92.88 103 GLU B CA 1
ATOM 1749 C C . GLU B 1 103 ? 6.277 -34 -18.359 1 92.88 103 GLU B C 1
ATOM 1751 O O . GLU B 1 103 ? 6.57 -35 -19.031 1 92.88 103 GLU B O 1
ATOM 1756 N N . LEU B 1 104 ? 5.121 -33.812 -17.922 1 91.75 104 LEU B N 1
ATOM 1757 C CA . LEU B 1 104 ? 4.098 -34.844 -18.016 1 91.75 104 LEU B CA 1
ATOM 1758 C C . LEU B 1 104 ? 3.602 -34.969 -19.453 1 91.75 104 LEU B C 1
ATOM 1760 O O . LEU B 1 104 ? 3.312 -36.094 -19.906 1 91.75 104 LEU B O 1
ATOM 1764 N N . LYS B 1 105 ? 3.586 -33.969 -20.094 1 90.38 105 LYS B N 1
ATOM 1765 C CA . LYS B 1 105 ? 3.168 -34 -21.5 1 90.38 105 LYS B CA 1
ATOM 1766 C C . LYS B 1 105 ? 4.23 -34.656 -22.375 1 90.38 105 LYS B C 1
ATOM 1768 O O . LYS B 1 105 ? 3.906 -35.375 -23.328 1 90.38 105 LYS B O 1
ATOM 1773 N N . ARG B 1 106 ? 5.457 -34.531 -22.016 1 90.06 106 ARG B N 1
ATOM 1774 C CA . ARG B 1 106 ? 6.559 -35.125 -22.781 1 90.06 106 ARG B CA 1
ATOM 1775 C C . ARG B 1 106 ? 6.641 -36.625 -22.547 1 90.06 106 ARG B C 1
ATOM 1777 O O . ARG B 1 106 ? 6.98 -37.375 -23.469 1 90.06 106 ARG B O 1
ATOM 1784 N N . GLU B 1 107 ? 6.27 -37.125 -21.484 1 80.5 107 GLU B N 1
ATOM 1785 C CA . GLU B 1 107 ? 6.355 -38.562 -21.141 1 80.5 107 GLU B CA 1
ATOM 1786 C C . GLU B 1 107 ? 5.086 -39.281 -21.531 1 80.5 107 GLU B C 1
ATOM 1788 O O . GLU B 1 107 ? 5.059 -40.531 -21.531 1 80.5 107 GLU B O 1
ATOM 1793 N N . ALA B 1 108 ? 4.02 -38.719 -21.828 1 72.56 108 ALA B N 1
ATOM 1794 C CA . ALA B 1 108 ? 2.797 -39.375 -22.25 1 72.56 108 ALA B CA 1
ATOM 1795 C C . ALA B 1 108 ? 2.967 -40 -23.625 1 72.56 108 ALA B C 1
ATOM 1797 O O . ALA B 1 108 ? 3.574 -39.406 -24.516 1 72.56 108 ALA B O 1
ATOM 1798 N N . PRO B 1 109 ? 3.01 -41.469 -23.781 1 59.34 109 PRO B N 1
ATOM 1799 C CA . PRO B 1 109 ? 3.26 -42.188 -25.031 1 59.34 109 PRO B CA 1
ATOM 1800 C C . PRO B 1 109 ? 2.607 -41.531 -26.234 1 59.34 109 PRO B C 1
ATOM 1802 O O . PRO B 1 109 ? 1.543 -40.906 -26.125 1 59.34 109 PRO B O 1
ATOM 1805 N N . GLU B 1 110 ? 3.424 -41.094 -27.172 1 54.38 110 GLU B N 1
ATOM 1806 C CA . GLU B 1 110 ? 3.012 -40.625 -28.5 1 54.38 110 GLU B CA 1
ATOM 1807 C C . GLU B 1 110 ? 1.753 -41.344 -28.969 1 54.38 110 GLU B C 1
ATOM 1809 O O . GLU B 1 110 ? 1.11 -40.906 -29.938 1 54.38 110 GLU B O 1
ATOM 1814 N N . ALA B 1 111 ? 1.481 -42.594 -28.703 1 49.53 111 ALA B N 1
ATOM 1815 C CA . ALA B 1 111 ? 0.355 -43.344 -29.25 1 49.53 111 ALA B CA 1
ATOM 1816 C C . ALA B 1 111 ? -0.97 -42.656 -28.922 1 49.53 111 ALA B C 1
ATOM 1818 O O . ALA B 1 111 ? -1.986 -42.906 -29.578 1 49.53 111 ALA B O 1
ATOM 1819 N N . ALA B 1 112 ? -1.055 -41.969 -27.922 1 47.62 112 ALA B N 1
ATOM 1820 C CA . ALA B 1 112 ? -2.365 -41.344 -27.672 1 47.62 112 ALA B CA 1
ATOM 1821 C C . ALA B 1 112 ? -2.613 -40.188 -28.609 1 47.62 112 ALA B C 1
ATOM 1823 O O . ALA B 1 112 ? -3.76 -39.875 -28.953 1 47.62 112 ALA B O 1
ATOM 1824 N N . THR B 1 113 ? -1.653 -39.5 -28.969 1 48.59 113 THR B N 1
ATOM 1825 C CA . THR B 1 113 ? -1.923 -38.5 -30.016 1 48.59 113 THR B CA 1
ATOM 1826 C C . THR B 1 113 ? -1.917 -39.156 -31.391 1 48.59 113 THR B C 1
ATOM 1828 O O . THR B 1 113 ? -2.416 -38.594 -32.375 1 48.59 113 THR B O 1
ATOM 1831 N N . ALA B 1 114 ? -1.225 -40.188 -31.656 1 45.59 114 ALA B N 1
ATOM 1832 C CA . ALA B 1 114 ? -1.149 -40.812 -32.969 1 45.59 114 ALA B CA 1
ATOM 1833 C C . ALA B 1 114 ? -2.395 -41.656 -33.25 1 45.59 114 ALA B C 1
ATOM 1835 O O . ALA B 1 114 ? -2.623 -42.094 -34.375 1 45.59 114 ALA B O 1
ATOM 1836 N N . GLY B 1 115 ? -3.076 -42.125 -32.312 1 40.75 115 GLY B N 1
ATOM 1837 C CA . GLY B 1 115 ? -4.191 -43.031 -32.594 1 40.75 115 GLY B CA 1
ATOM 1838 C C . GLY B 1 115 ? -5.367 -42.344 -33.25 1 40.75 115 GLY B C 1
ATOM 1839 O O . GLY B 1 115 ? -6.332 -42.969 -33.656 1 40.75 115 GLY B O 1
ATOM 1840 N N . LEU B 1 116 ? -5.617 -41.094 -33.062 1 42.44 116 LEU B N 1
ATOM 1841 C CA . LEU B 1 116 ? -6.781 -40.438 -33.656 1 42.44 116 LEU B CA 1
ATOM 1842 C C . LEU B 1 116 ? -6.57 -40.25 -35.156 1 42.44 116 LEU B C 1
ATOM 1844 O O . LEU B 1 116 ? -7.504 -39.875 -35.875 1 42.44 116 LEU B O 1
ATOM 1848 N N . ALA B 1 117 ? -5.301 -40.125 -35.5 1 45.81 117 ALA B N 1
ATOM 1849 C CA . ALA B 1 117 ? -5.125 -39.844 -36.906 1 45.81 117 ALA B CA 1
ATOM 1850 C C . ALA B 1 117 ? -5.312 -41.094 -37.75 1 45.81 117 ALA B C 1
ATOM 1852 O O . ALA B 1 117 ? -5.5 -41.031 -38.969 1 45.81 117 ALA B O 1
ATOM 1853 N N . SER B 1 118 ? -5.02 -42.219 -37.25 1 48.91 118 SER B N 1
ATOM 1854 C CA . SER B 1 118 ? -4.977 -43.406 -38.125 1 48.91 118 SER B CA 1
ATOM 1855 C C . SER B 1 118 ? -6.375 -43.969 -38.375 1 48.91 118 SER B C 1
ATOM 1857 O O . SER B 1 118 ? -6.551 -44.875 -39.188 1 48.91 118 SER B O 1
ATOM 1859 N N . ARG B 1 119 ? -7.379 -43.625 -37.625 1 47.56 119 ARG B N 1
ATOM 1860 C CA . ARG B 1 119 ? -8.664 -44.281 -37.844 1 47.56 119 ARG B CA 1
ATOM 1861 C C . ARG B 1 119 ? -9.383 -43.688 -39.062 1 47.56 119 ARG B C 1
ATOM 1863 O O . ARG B 1 119 ? -10.336 -44.25 -39.562 1 47.56 119 ARG B O 1
ATOM 1870 N N . GLY B 1 120 ? -8.977 -42.469 -39.5 1 46.25 120 GLY B N 1
ATOM 1871 C CA . GLY B 1 120 ? -9.781 -41.812 -40.5 1 46.25 120 GLY B CA 1
ATOM 1872 C C . GLY B 1 120 ? -9.484 -42.312 -41.906 1 46.25 120 GLY B C 1
ATOM 1873 O O . GLY B 1 120 ? -10.109 -41.875 -42.875 1 46.25 120 GLY B O 1
ATOM 1874 N N . ALA B 1 121 ? -8.367 -42.969 -42.219 1 49.28 121 ALA B N 1
ATOM 1875 C CA . ALA B 1 121 ? -8.031 -43.156 -43.625 1 49.28 121 ALA B CA 1
ATOM 1876 C C . ALA B 1 121 ? -8.727 -44.375 -44.188 1 49.28 121 ALA B C 1
ATOM 1878 O O . ALA B 1 121 ? -8.555 -44.719 -45.375 1 49.28 121 ALA B O 1
ATOM 1879 N N . ALA B 1 122 ? -9.398 -45.219 -43.438 1 46.47 122 ALA B N 1
ATOM 1880 C CA . ALA B 1 122 ? -9.719 -46.5 -44.062 1 46.47 122 ALA B CA 1
ATOM 1881 C C . ALA B 1 122 ? -10.992 -46.375 -44.906 1 46.47 122 ALA B C 1
ATOM 1883 O O . ALA B 1 122 ? -11.336 -47.312 -45.625 1 46.47 122 ALA B O 1
ATOM 1884 N N . TRP B 1 123 ? -11.82 -45.375 -44.688 1 49.81 123 TRP B N 1
ATOM 1885 C CA . TRP B 1 123 ? -13.117 -45.594 -45.312 1 49.81 123 TRP B CA 1
ATOM 1886 C C . TRP B 1 123 ? -13.102 -45.25 -46.781 1 49.81 123 TRP B C 1
ATOM 1888 O O . TRP B 1 123 ? -14.141 -45.219 -47.438 1 49.81 123 TRP B O 1
ATOM 1898 N N . GLY B 1 124 ? -11.961 -44.719 -47.281 1 41.88 124 GLY B N 1
ATOM 1899 C CA . GLY B 1 124 ? -12.289 -44.062 -48.562 1 41.88 124 GLY B CA 1
ATOM 1900 C C . GLY B 1 124 ? -12.375 -45.062 -49.719 1 41.88 124 GLY B C 1
ATOM 1901 O O . GLY B 1 124 ? -12.836 -44.719 -50.812 1 41.88 124 GLY B O 1
ATOM 1902 N N . ASP B 1 125 ? -11.617 -46.062 -49.781 1 45.22 125 ASP B N 1
ATOM 1903 C CA . ASP B 1 125 ? -11.422 -46.5 -51.156 1 45.22 125 ASP B CA 1
ATOM 1904 C C . ASP B 1 125 ? -12.555 -47.438 -51.594 1 45.22 125 ASP B C 1
ATOM 1906 O O . ASP B 1 125 ? -12.438 -48.125 -52.625 1 45.22 125 ASP B O 1
ATOM 1910 N N . GLY B 1 126 ? -13.727 -47.562 -50.938 1 36.81 126 GLY B N 1
ATOM 1911 C CA . GLY B 1 126 ? -14.602 -48.594 -51.469 1 36.81 126 GLY B CA 1
ATOM 1912 C C . GLY B 1 126 ? -15.273 -48.188 -52.781 1 36.81 126 GLY B C 1
ATOM 1913 O O . GLY B 1 126 ? -16.234 -48.844 -53.219 1 36.81 126 GLY B O 1
ATOM 1914 N N . ARG B 1 127 ? -14.836 -47.031 -53.406 1 40.19 127 ARG B N 1
ATOM 1915 C CA . ARG B 1 127 ? -15.625 -46.812 -54.625 1 40.19 127 ARG B CA 1
ATOM 1916 C C . ARG B 1 127 ? -15.188 -47.75 -55.75 1 40.19 127 ARG B C 1
ATOM 1918 O O . ARG B 1 127 ? -15.703 -47.688 -56.844 1 40.19 127 ARG B O 1
ATOM 1925 N N . GLY B 1 128 ? -14.477 -48.875 -55.594 1 26.45 128 GLY B N 1
ATOM 1926 C CA . GLY B 1 128 ? -14.57 -49.625 -56.812 1 26.45 128 GLY B CA 1
ATOM 1927 C C . GLY B 1 128 ? -15.945 -50.219 -57.062 1 26.45 128 GLY B C 1
ATOM 1928 O O . GLY B 1 128 ? -16.734 -50.375 -56.125 1 26.45 128 GLY B O 1
#

Solvent-accessible surface area (backbone atoms only — not comparable to full-atom values): 15616 Å² total; per-residue (Å²): 135,82,80,75,78,81,82,80,79,78,78,78,74,78,76,74,78,70,75,62,68,75,78,53,68,74,79,72,50,72,70,53,48,52,53,49,52,53,52,51,50,51,50,49,53,50,47,36,51,51,29,51,52,53,44,27,72,70,37,85,87,41,63,70,91,86,73,54,67,46,57,53,36,50,52,45,50,51,48,52,53,50,50,52,52,50,44,51,51,45,49,50,49,32,53,52,37,50,51,49,41,54,53,51,61,68,67,48,67,66,61,70,71,53,57,70,65,66,70,70,70,70,76,65,72,70,78,113,139,84,82,77,80,83,82,81,81,80,79,78,76,79,76,75,78,70,76,62,68,73,78,54,67,74,78,72,50,71,71,54,49,53,54,50,52,53,52,51,50,52,51,51,52,50,47,35,50,52,30,51,52,52,43,27,72,69,36,85,87,40,63,70,90,85,72,54,66,45,56,52,35,48,52,45,50,50,49,52,54,50,50,54,52,50,43,51,54,46,50,51,50,31,52,53,38,49,53,48,41,55,53,50,61,67,67,46,68,65,60,72,71,51,56,71,63,65,69,68,69,71,75,65,72,71,77,114

Foldseek 3Di:
DPPPPDDDPPPPPPPPPPPVCVVVPPDDDPVRVVVVVVVVVVVVVVVVVVVLVVLLVVQPPSPDDDDDPVVSVVSSVVRVVVVVVVVVVVVVVVVVVVVVVVVVVVPDPPCVVVVVPPVPPPPPDPPD/DDPPDDDDPPPPPPPPPPPVCVVVPPDDDPVRVVVVVVVVVVVVVVVVVVVLVVLLVVQPPSPDDDDDPVVSVVSSVVRVVVVVVVVVVVVVVVVVVVVVVVVVVVPDPPCVVVVVVPVPPPPPDPPD

Sequence (256 aa):
MSASPTGESSANANSANGINPADEKPRLSEHEKKANHIASEQKRRLAIREGFDRLAELVPGLEGQGRSESVVLKKTVDYIRIQLEERRMLAEEAEGLGVVVEELKREAPEAATAGLASRGAAWGDGRGMSASPTGESSANANSANGINPADEKPRLSEHEKKANHIASEQKRRLAIREGFDRLAELVPGLEGQGRSESVVLKKTVDYIRIQLEERRMLAEEAEGLGVVVEELKREAPEAATAGLASRGAAWGDGRG

pLDDT: mean 76.23, std 25.52, range [26.06, 98.69]

Organism: Botryotinia fuckeliana (strain B05.10) (NCBI:txid332648)

Secondary structure (DSSP, 8-state):
--------------------GGGS--PPPHHHHHHHHHHHHHHHHHHHHHHHHHHHHHSTT--SS---HHHHHHHHHHHHHHHHHHHHHHHHHHHHHHHHHHHHHHHS-THHHHTTTGGGGGGGGGG-/--------------------GGGS--PPPHHHHHHHHHHHHHHHHHHHHHHHHHHHHHSTT--SS---HHHHHHHHHHHHHHHHHHHHHHHHHHHHHHHHHHHHHHHS-THHHHTTTSSTTTTGGGG-

InterPro domains:
  IPR011598 Myc-type, basic helix-loop-helix (bHLH) domain [PF00010] (33-81)
  IPR011598 Myc-type, basic helix-loop-helix (bHLH) domain [PS50888] (32-83)
  IPR011598 Myc-type, basic helix-loop-helix (bHLH) domain [SM00353] (38-89)
  IPR036638 Helix-loop-helix DNA-binding domain superfamily [G3DSA:4.10.280.10] (31-113)
  IPR036638 Helix-loop-helix DNA-binding domain superfamily [SSF47459] (24-96)
  IPR052207 Max-like/E-box-binding transcription factors [PTHR15741] (9-106)

Radius of gyration: 43.36 Å; Cα contacts (8 Å, |Δi|>4): 93; chains: 2; bounding box: 34×136×171 Å